Protein AF-A0A243WF29-F1 (afdb_monomer)

Nearest PDB structures (foldseek):
  7v25-assembly1_B  TM=4.937E-01  e=1.430E+00  Comamonas testosteroni KF-1
  7v25-assembly1_F  TM=4.966E-01  e=3.707E+00  Comamonas testosteroni KF-1
  5tik-assembly2_B  TM=2.555E-01  e=3.935E+00  Plasmodium falciparum 3D7
  5tik-assembly3_C  TM=2.525E-01  e=6.723E+00  Plasmodium falciparum 3D7

Radius of gyration: 29.14 Å; Cα contacts (8 Å, |Δi|>4): 386; chains: 1; bounding box: 96×60×62 Å

Secondary structure (DSSP, 8-state):
---------------------------------------TT--------HHHHHHHHHH-TTS---TTEEETTEETTEETT-BHHHHHHHS-GGGEEEEEEEETTEEEEEEEEPPSS-TTSPPEEEEEEEETTTEEEEEEEEE--TT-EETTS-BTTSBHHHHHHHHT--EEEEETTEEEEEETTTTEEEEE-GGGS-SS--SEEETTSS-TTPBEEEEEE-

Solvent-accessible surface area (backbone atoms only — not comparable to full-atom values): 13100 Å² total; per-residue (Å²): 134,90,85,88,87,92,83,90,83,88,84,88,84,90,79,89,83,83,88,85,90,78,90,73,91,79,92,73,88,78,67,80,77,73,75,82,69,79,59,97,72,83,65,97,63,94,27,78,44,30,61,62,34,39,48,52,42,72,61,54,83,86,61,73,95,36,70,40,36,40,40,73,26,28,46,35,91,46,46,55,66,39,42,47,73,56,50,63,73,76,44,60,70,92,34,48,46,81,46,76,44,74,58,85,98,42,79,30,55,28,29,38,35,40,45,90,91,45,67,84,49,59,51,33,36,43,34,35,44,73,44,91,88,82,43,40,21,31,49,33,40,40,38,54,33,64,77,33,23,28,77,85,68,49,36,28,68,33,42,40,41,58,53,33,46,44,43,39,50,61,44,30,32,64,48,100,94,40,44,25,37,65,37,81,76,33,21,37,28,43,27,47,38,65,90,55,45,68,97,76,69,71,67,61,44,54,44,85,79,49,55,48,75,22,32,21,54,20,39,35,30,76

Sequence (222 aa):
MKHLASFLGSTAGALLLAATLVACNSPESRTPTASSGDTPFAGNSTATDPSAAAQRIAANPNVADSLHLLSPGQAGRLLIKMPEKLLLARVSAEQLHKITRTVGDSTYPAYEMRDAQQPSAPPTILEMAGNAQKGFRLRRIIITDPQYRTGEGIGVGSPFGVARQTFGLSRVRMTPEGFAAVSRQTRMAWLLDENSLPAKHPTDMATAEIPTATRIKGVILF

Structure (mmCIF, N/CA/C/O backbone):
data_AF-A0A243WF29-F1
#
_entry.id   AF-A0A243WF29-F1
#
loop_
_atom_site.group_PDB
_atom_site.id
_atom_site.type_symbol
_atom_site.label_atom_id
_atom_site.label_alt_id
_atom_site.label_comp_id
_atom_site.label_asym_id
_atom_site.label_entity_id
_atom_site.label_seq_id
_atom_site.pdbx_PDB_ins_code
_atom_site.Cartn_x
_atom_site.Cartn_y
_atom_site.Cartn_z
_atom_site.occupancy
_atom_site.B_iso_or_equiv
_atom_site.auth_seq_id
_atom_site.auth_comp_id
_atom_site.auth_asym_id
_atom_site.auth_atom_id
_atom_site.pdbx_PDB_model_num
ATOM 1 N N . MET A 1 1 ? 68.686 -9.127 40.041 1.00 37.72 1 MET A N 1
ATOM 2 C CA . MET A 1 1 ? 70.123 -9.162 39.676 1.00 37.72 1 MET A CA 1
ATOM 3 C C . MET A 1 1 ? 70.251 -10.142 38.510 1.00 37.72 1 MET A C 1
ATOM 5 O O . MET A 1 1 ? 69.826 -11.269 38.689 1.00 37.72 1 MET A O 1
ATOM 9 N N . LYS A 1 2 ? 70.375 -9.649 37.261 1.00 42.50 2 LYS A N 1
ATOM 10 C CA . LYS A 1 2 ? 71.610 -9.643 36.420 1.00 42.50 2 LYS A CA 1
ATOM 11 C C . LYS A 1 2 ? 72.167 -11.077 36.245 1.00 42.50 2 LYS A C 1
ATOM 13 O O . LYS A 1 2 ? 72.517 -11.664 37.253 1.00 42.50 2 LYS A O 1
ATOM 18 N N . HIS A 1 3 ? 72.215 -11.729 35.077 1.00 38.66 3 HIS A N 1
ATOM 19 C CA . HIS A 1 3 ? 72.840 -11.414 33.770 1.00 38.66 3 HIS A CA 1
ATOM 20 C C . HIS A 1 3 ? 72.213 -12.331 32.668 1.00 38.66 3 HIS A C 1
ATOM 22 O O . HIS A 1 3 ? 71.696 -13.375 33.040 1.00 38.66 3 HIS A O 1
ATOM 28 N N . LEU A 1 4 ? 72.048 -12.037 31.362 1.00 49.81 4 LEU A N 1
ATOM 29 C CA . LEU A 1 4 ? 72.857 -11.465 30.251 1.00 49.81 4 LEU A CA 1
ATOM 30 C C . LEU A 1 4 ? 73.496 -12.543 29.327 1.00 49.81 4 LEU A C 1
ATOM 32 O O . LEU A 1 4 ? 74.152 -13.446 29.827 1.00 49.81 4 LEU A O 1
ATOM 36 N N . ALA A 1 5 ? 73.354 -12.325 28.002 1.00 47.09 5 ALA A N 1
ATOM 37 C CA . ALA A 1 5 ? 74.013 -12.935 26.813 1.00 47.09 5 ALA A CA 1
ATOM 38 C C . ALA A 1 5 ? 73.492 -14.314 26.322 1.00 47.09 5 ALA A C 1
ATOM 40 O O . ALA A 1 5 ? 73.384 -15.232 27.118 1.00 47.09 5 ALA A O 1
ATOM 41 N N . SER A 1 6 ? 73.045 -14.559 25.073 1.00 54.31 6 SER A N 1
ATOM 42 C CA . SER A 1 6 ? 73.393 -14.147 23.683 1.00 54.31 6 SER A CA 1
ATOM 43 C C . SER A 1 6 ? 74.499 -14.992 23.020 1.00 54.31 6 SER A C 1
ATOM 45 O O . SER A 1 6 ? 75.645 -14.873 23.426 1.00 54.31 6 SER A O 1
ATOM 47 N N . PHE A 1 7 ? 74.145 -15.774 21.981 1.00 46.91 7 PHE A N 1
ATOM 48 C CA . PHE A 1 7 ? 74.972 -16.274 20.852 1.00 46.91 7 PHE A CA 1
ATOM 49 C C . PHE A 1 7 ? 73.990 -16.675 19.715 1.00 46.91 7 PHE A C 1
ATOM 51 O O . PHE A 1 7 ? 73.071 -17.445 19.967 1.00 46.91 7 PHE A O 1
ATOM 58 N N . LEU A 1 8 ? 73.898 -15.968 18.577 1.00 48.84 8 LEU A N 1
ATOM 59 C CA . LEU A 1 8 ? 74.719 -16.020 17.345 1.00 48.84 8 LEU A CA 1
ATOM 60 C C . LEU A 1 8 ? 74.714 -17.373 16.610 1.00 48.84 8 LEU A C 1
ATOM 62 O O . LEU A 1 8 ? 75.163 -18.369 17.162 1.00 48.84 8 LEU A O 1
ATOM 66 N N . GLY A 1 9 ? 74.373 -17.345 15.311 1.00 37.25 9 GLY A N 1
ATOM 67 C CA . GLY A 1 9 ? 75.081 -18.164 14.317 1.00 37.25 9 GLY A CA 1
ATOM 68 C C . GLY A 1 9 ? 74.245 -18.874 13.250 1.00 37.25 9 GLY A C 1
ATOM 69 O O . GLY A 1 9 ? 73.752 -19.970 13.468 1.00 37.25 9 GLY A O 1
ATOM 70 N N . SER A 1 10 ? 74.183 -18.250 12.074 1.00 49.59 10 SER A N 1
ATOM 71 C CA . SER A 1 10 ? 73.735 -18.721 10.756 1.00 49.59 10 SER A CA 1
ATOM 72 C C . SER A 1 10 ? 74.120 -20.150 10.349 1.00 49.59 10 SER A C 1
ATOM 74 O O . SER A 1 10 ? 75.224 -20.593 10.635 1.00 49.59 10 SER A O 1
ATOM 76 N N . THR A 1 11 ? 73.318 -20.772 9.477 1.00 54.44 11 THR A N 1
ATOM 77 C CA . THR A 1 11 ? 73.830 -21.470 8.276 1.00 54.44 11 THR A CA 1
ATOM 78 C C . THR A 1 11 ? 72.759 -21.546 7.184 1.00 54.44 11 THR A C 1
ATOM 80 O O . THR A 1 11 ? 71.635 -21.986 7.405 1.00 54.44 11 THR A O 1
ATOM 83 N N . ALA A 1 12 ? 73.134 -21.080 5.994 1.00 48.53 12 ALA A N 1
ATOM 84 C CA . ALA A 1 12 ? 72.438 -21.307 4.738 1.00 48.53 12 ALA A CA 1
ATOM 85 C C . ALA A 1 12 ? 72.827 -22.682 4.173 1.00 48.53 12 ALA A C 1
ATOM 87 O O . ALA A 1 12 ? 73.964 -23.118 4.341 1.00 48.53 12 ALA A O 1
ATOM 88 N N . GLY A 1 13 ? 71.911 -23.331 3.458 1.00 47.22 13 GLY A N 1
ATOM 89 C CA . GLY A 1 13 ? 72.185 -24.576 2.746 1.00 47.22 13 GLY A CA 1
ATOM 90 C C . GLY A 1 13 ? 71.064 -24.903 1.770 1.00 47.22 13 GLY A C 1
ATOM 91 O O . GLY A 1 13 ? 70.107 -25.582 2.122 1.00 47.22 13 GLY A O 1
ATOM 92 N N . ALA A 1 14 ? 71.174 -24.379 0.551 1.00 49.28 14 ALA A N 1
ATOM 93 C CA . ALA A 1 14 ? 70.368 -24.798 -0.586 1.00 49.28 14 ALA A CA 1
ATOM 94 C C . ALA A 1 14 ? 70.916 -26.116 -1.152 1.00 49.28 14 ALA A C 1
ATOM 96 O O . ALA A 1 14 ? 72.126 -26.243 -1.327 1.00 49.28 14 ALA A O 1
ATOM 97 N N . LEU A 1 15 ? 70.031 -27.048 -1.507 1.00 53.56 15 LEU A N 1
ATOM 98 C CA . LEU A 1 15 ? 70.328 -28.144 -2.429 1.00 53.56 15 LEU A CA 1
ATOM 99 C C . LEU A 1 15 ? 69.063 -28.504 -3.218 1.00 53.56 15 LEU A C 1
ATOM 101 O O . LEU A 1 15 ? 68.065 -28.966 -2.670 1.00 53.56 15 LEU A O 1
ATOM 105 N N . LEU A 1 16 ? 69.132 -28.240 -4.524 1.00 45.88 16 LEU A N 1
ATOM 106 C CA . LEU A 1 16 ? 68.281 -28.826 -5.554 1.00 45.88 16 LEU A CA 1
ATOM 107 C C . LEU A 1 16 ? 68.583 -30.331 -5.679 1.00 45.88 16 LEU A C 1
ATOM 109 O O . LEU A 1 16 ? 69.754 -30.692 -5.610 1.00 45.88 16 LEU A O 1
ATOM 113 N N . LEU A 1 17 ? 67.582 -31.170 -5.988 1.00 46.38 17 LEU A N 1
ATOM 114 C CA . LEU A 1 17 ? 67.508 -31.911 -7.265 1.00 46.38 17 LEU A CA 1
ATOM 115 C C . LEU A 1 17 ? 66.277 -32.844 -7.375 1.00 46.38 17 LEU A C 1
ATOM 117 O O . LEU A 1 17 ? 65.971 -33.610 -6.472 1.00 46.38 17 LEU A O 1
ATOM 121 N N . ALA A 1 18 ? 65.703 -32.826 -8.585 1.00 45.44 18 ALA A N 1
ATOM 122 C CA . ALA A 1 18 ? 65.210 -33.963 -9.377 1.00 45.44 18 ALA A CA 1
ATOM 123 C C . ALA A 1 18 ? 63.912 -34.718 -8.991 1.00 45.44 18 ALA A C 1
ATOM 125 O O . ALA A 1 18 ? 63.894 -35.668 -8.221 1.00 45.44 18 ALA A O 1
ATOM 126 N N . ALA A 1 19 ? 62.844 -34.323 -9.695 1.00 51.69 19 ALA A N 1
ATOM 127 C CA . ALA A 1 19 ? 62.016 -35.128 -10.607 1.00 51.69 19 ALA A CA 1
ATOM 128 C C . ALA A 1 19 ? 61.763 -36.624 -10.322 1.00 51.69 19 ALA A C 1
ATOM 130 O O . ALA A 1 19 ? 62.640 -37.463 -10.504 1.00 51.69 19 ALA A O 1
ATOM 131 N N . THR A 1 20 ? 60.480 -36.967 -10.159 1.00 55.59 20 THR A N 1
ATOM 132 C CA . THR A 1 20 ? 59.892 -38.172 -10.769 1.00 55.59 20 THR A CA 1
ATOM 133 C C . THR A 1 20 ? 58.535 -37.834 -11.395 1.00 55.59 20 THR A C 1
ATOM 135 O O . THR A 1 20 ? 57.655 -37.251 -10.765 1.00 55.59 20 THR A O 1
ATOM 138 N N . LEU A 1 21 ? 58.407 -38.161 -12.682 1.00 56.25 21 LEU A N 1
ATOM 139 C CA . LEU A 1 21 ? 57.175 -38.150 -13.463 1.00 56.25 21 LEU A CA 1
ATOM 140 C C . LEU A 1 21 ? 56.451 -39.478 -13.217 1.00 56.25 21 LEU A C 1
ATOM 142 O O . LEU A 1 21 ? 57.008 -40.532 -13.513 1.00 56.25 21 LEU A O 1
ATOM 146 N N . VAL A 1 22 ? 55.204 -39.429 -12.750 1.00 58.53 22 VAL A N 1
ATOM 147 C CA . VAL A 1 22 ? 54.250 -40.531 -12.929 1.00 58.53 22 VAL A CA 1
ATOM 148 C C . VAL A 1 22 ? 53.020 -39.963 -13.616 1.00 58.53 22 VAL A C 1
ATOM 150 O O . VAL A 1 22 ? 52.287 -39.142 -13.068 1.00 58.53 22 VAL A O 1
ATOM 153 N N . ALA A 1 23 ? 52.848 -40.393 -14.861 1.00 44.53 23 ALA A N 1
ATOM 154 C CA . ALA A 1 23 ? 51.670 -40.172 -15.669 1.00 44.53 23 ALA A CA 1
ATOM 155 C C . ALA A 1 23 ? 50.528 -41.061 -15.159 1.00 44.53 23 ALA A C 1
ATOM 157 O O . ALA A 1 23 ? 50.641 -42.284 -15.186 1.00 44.53 23 ALA A O 1
ATOM 158 N N . CYS A 1 24 ? 49.414 -40.446 -14.765 1.00 50.91 24 CYS A N 1
ATOM 159 C CA . CYS A 1 24 ? 48.118 -41.111 -14.727 1.00 50.91 24 CYS A CA 1
ATOM 160 C C . CYS A 1 24 ? 47.127 -40.305 -15.567 1.00 50.91 24 CYS A C 1
ATOM 162 O O . CYS A 1 24 ? 46.803 -39.157 -15.272 1.00 50.91 24 CYS A O 1
ATOM 164 N N . ASN A 1 25 ? 46.709 -40.959 -16.647 1.00 40.22 25 ASN A N 1
ATOM 165 C CA . ASN A 1 25 ? 45.636 -40.628 -17.570 1.00 40.22 25 ASN A CA 1
ATOM 166 C C . ASN A 1 25 ? 44.439 -39.931 -16.904 1.00 40.22 25 ASN A C 1
ATOM 168 O O . ASN A 1 25 ? 43.881 -40.428 -15.929 1.00 40.22 25 ASN A O 1
ATOM 172 N N . SER A 1 26 ? 43.971 -38.834 -17.495 1.00 41.78 26 SER A N 1
ATOM 173 C CA . SER A 1 26 ? 42.608 -38.335 -17.297 1.00 41.78 26 SER A CA 1
ATOM 174 C C . SER A 1 26 ? 42.091 -37.787 -18.626 1.00 41.78 26 SER A C 1
ATOM 176 O O . SER A 1 26 ? 42.539 -36.720 -19.047 1.00 41.78 26 SER A O 1
ATOM 178 N N . PRO A 1 27 ? 41.171 -38.482 -19.311 1.00 48.47 27 PRO A N 1
ATOM 179 C CA . PRO A 1 27 ? 40.303 -37.854 -20.283 1.00 48.47 27 PRO A CA 1
ATOM 180 C C . PRO A 1 27 ? 39.045 -37.404 -19.540 1.00 48.47 27 PRO A C 1
ATOM 182 O O . PRO A 1 27 ? 38.314 -38.239 -19.038 1.00 48.47 27 PRO A O 1
ATOM 185 N N . GLU A 1 28 ? 38.809 -36.100 -19.436 1.00 40.94 28 GLU A N 1
ATOM 186 C CA . GLU A 1 28 ? 37.464 -35.537 -19.588 1.00 40.94 28 GLU A CA 1
ATOM 187 C C . GLU A 1 28 ? 37.517 -34.021 -19.460 1.00 40.94 28 GLU A C 1
ATOM 189 O O . GLU A 1 28 ? 38.003 -33.440 -18.487 1.00 40.94 28 GLU A O 1
ATOM 194 N N . SER A 1 29 ? 36.999 -33.391 -20.505 1.00 43.22 29 SER A N 1
ATOM 195 C CA . SER A 1 29 ? 36.590 -32.005 -20.575 1.00 43.22 29 SER A CA 1
ATOM 196 C C . SER A 1 29 ? 35.873 -31.594 -19.287 1.00 43.22 29 SER A C 1
ATOM 198 O O . SER A 1 29 ? 34.699 -31.901 -19.092 1.00 43.22 29 SER A O 1
ATOM 200 N N . ARG A 1 30 ? 36.559 -30.859 -18.404 1.00 37.62 30 ARG A N 1
ATOM 201 C CA . ARG A 1 30 ? 35.888 -30.097 -17.348 1.00 37.62 30 ARG A CA 1
ATOM 202 C C . ARG A 1 30 ? 35.227 -28.888 -17.987 1.00 37.62 30 ARG A C 1
ATOM 204 O O . ARG A 1 30 ? 35.777 -27.790 -18.019 1.00 37.62 30 ARG A O 1
ATOM 211 N N . THR A 1 31 ? 34.029 -29.121 -18.501 1.00 45.75 31 THR A N 1
ATOM 212 C CA . THR A 1 31 ? 32.979 -28.111 -18.562 1.00 45.75 31 THR A CA 1
ATOM 213 C C . THR A 1 31 ? 32.938 -27.421 -17.196 1.00 45.75 31 THR A C 1
ATOM 215 O O . THR A 1 31 ? 32.901 -28.126 -16.182 1.00 45.75 31 THR A O 1
ATOM 218 N N . PRO A 1 32 ? 32.986 -26.082 -17.106 1.00 37.84 32 PRO A N 1
ATOM 219 C CA . PRO A 1 32 ? 32.732 -25.426 -15.838 1.00 37.84 32 PRO A CA 1
ATOM 220 C C . PRO A 1 32 ? 31.320 -25.825 -15.415 1.00 37.84 32 PRO A C 1
ATOM 222 O O . PRO A 1 32 ? 30.348 -25.512 -16.103 1.00 37.84 32 PRO A O 1
ATOM 225 N N . THR A 1 33 ? 31.214 -26.564 -14.311 1.00 35.50 33 THR A N 1
ATOM 226 C CA . THR A 1 33 ? 29.951 -26.754 -13.611 1.00 35.50 33 THR A CA 1
ATOM 227 C C . THR A 1 33 ? 29.432 -25.359 -13.323 1.00 35.50 33 THR A C 1
ATOM 229 O O . THR A 1 33 ? 30.003 -24.630 -12.511 1.00 35.50 33 THR A O 1
ATOM 232 N N . ALA A 1 34 ? 28.393 -24.963 -14.055 1.00 40.66 34 ALA A N 1
ATOM 233 C CA . ALA A 1 34 ? 27.595 -23.817 -13.699 1.00 40.66 34 ALA A CA 1
ATOM 234 C C . ALA A 1 34 ? 27.192 -24.032 -12.240 1.00 40.66 34 ALA A C 1
ATOM 236 O O . ALA A 1 34 ? 26.470 -24.979 -11.928 1.00 40.66 34 ALA A O 1
ATOM 237 N N . SER A 1 35 ? 27.694 -23.184 -11.340 1.00 38.31 35 SER A N 1
ATOM 238 C CA . SER A 1 35 ? 26.973 -22.942 -10.101 1.00 38.31 35 SER A CA 1
ATOM 239 C C . SER A 1 35 ? 25.546 -22.663 -10.528 1.00 38.31 35 SER A C 1
ATOM 241 O O . SER A 1 35 ? 25.306 -21.711 -11.276 1.00 38.31 35 SER A O 1
ATOM 243 N N . SER A 1 36 ? 24.625 -23.513 -10.088 1.00 41.28 36 SER A N 1
ATOM 244 C CA . SER A 1 36 ? 23.210 -23.201 -10.028 1.00 41.28 36 SER A CA 1
ATOM 245 C C . SER A 1 36 ? 23.084 -21.967 -9.143 1.00 41.28 36 SER A C 1
ATOM 247 O O . SER A 1 36 ? 22.873 -22.050 -7.938 1.00 41.28 36 SER A O 1
ATOM 249 N N . GLY A 1 37 ? 23.322 -20.799 -9.735 1.00 34.41 37 GLY A N 1
ATOM 250 C CA . GLY A 1 37 ? 22.767 -19.567 -9.245 1.00 34.41 37 GLY A CA 1
ATOM 251 C C . GLY A 1 37 ? 21.276 -19.778 -9.359 1.00 34.41 37 GLY A C 1
ATOM 252 O O . GLY A 1 37 ? 20.732 -19.708 -10.462 1.00 34.41 37 GLY A O 1
ATOM 253 N N . ASP A 1 38 ? 20.648 -20.102 -8.233 1.00 37.97 38 ASP A N 1
ATOM 254 C CA . ASP A 1 38 ? 19.234 -19.852 -8.034 1.00 37.97 38 ASP A CA 1
ATOM 255 C C . ASP A 1 38 ? 19.011 -18.403 -8.451 1.00 37.97 38 ASP A C 1
ATOM 257 O O . ASP A 1 38 ? 19.314 -17.453 -7.731 1.00 37.97 38 ASP A O 1
ATOM 261 N N . THR A 1 39 ? 18.560 -18.221 -9.686 1.00 38.38 39 THR A N 1
ATOM 262 C CA . THR A 1 39 ? 17.927 -16.986 -10.091 1.00 38.38 39 THR A CA 1
ATOM 263 C C . THR A 1 39 ? 16.562 -17.073 -9.425 1.00 38.38 39 THR A C 1
ATOM 265 O O . THR A 1 39 ? 15.752 -17.906 -9.830 1.00 38.38 39 THR A O 1
ATOM 268 N N . PRO A 1 40 ? 16.264 -16.260 -8.395 1.00 49.47 40 PRO A N 1
ATOM 269 C CA . PRO A 1 40 ? 15.066 -16.443 -7.568 1.00 49.47 40 PRO A CA 1
ATOM 270 C C . PRO A 1 40 ? 13.756 -16.135 -8.319 1.00 49.47 40 PRO A C 1
ATOM 272 O O . PRO A 1 40 ? 12.693 -16.041 -7.719 1.00 49.47 40 PRO A O 1
ATOM 275 N N . PHE A 1 41 ? 13.829 -15.959 -9.641 1.00 45.22 41 PHE A N 1
ATOM 276 C CA . PHE A 1 41 ? 12.738 -15.564 -10.521 1.00 45.22 41 PHE A CA 1
ATOM 277 C C . PHE A 1 41 ? 12.695 -16.367 -11.832 1.00 45.22 41 PHE A C 1
ATOM 279 O O . PHE A 1 41 ? 12.043 -15.931 -12.779 1.00 45.22 41 PHE A O 1
ATOM 286 N N . ALA A 1 42 ? 13.342 -17.537 -11.916 1.00 40.50 42 ALA A N 1
ATOM 287 C CA . ALA A 1 42 ? 13.139 -18.471 -13.029 1.00 40.50 42 ALA A CA 1
ATOM 288 C C . ALA A 1 42 ? 11.780 -19.188 -12.892 1.00 40.50 42 ALA A C 1
ATOM 290 O O . ALA A 1 42 ? 11.693 -20.388 -12.649 1.00 40.50 42 ALA A O 1
ATOM 291 N N . GLY A 1 43 ? 10.693 -18.424 -12.989 1.00 39.06 43 GLY A N 1
ATOM 292 C CA . GLY A 1 43 ? 9.338 -18.952 -13.012 1.00 39.06 43 GLY A CA 1
ATOM 293 C C . GLY A 1 43 ? 8.879 -19.181 -14.446 1.00 39.06 43 GLY A C 1
ATOM 294 O O . GLY A 1 43 ? 8.697 -18.224 -15.198 1.00 39.06 43 GLY A O 1
ATOM 295 N N . ASN A 1 44 ? 8.602 -20.435 -14.804 1.00 46.06 44 ASN A N 1
ATOM 296 C CA . ASN A 1 44 ? 7.700 -20.764 -15.906 1.00 46.06 44 ASN A CA 1
ATOM 297 C C . ASN A 1 44 ? 6.322 -20.155 -15.579 1.00 46.06 44 ASN A C 1
ATOM 299 O O . ASN A 1 44 ? 5.514 -20.778 -14.894 1.00 46.06 44 ASN A O 1
ATOM 303 N N . SER A 1 45 ? 6.051 -18.916 -15.993 1.00 45.62 45 SER A N 1
ATOM 304 C CA . SER A 1 45 ? 4.757 -18.273 -15.743 1.00 45.62 45 SER A CA 1
ATOM 305 C C . SER A 1 45 ? 4.255 -17.544 -16.982 1.00 45.62 45 SER A C 1
ATOM 307 O O . SER A 1 45 ? 4.568 -16.388 -17.250 1.00 45.62 45 SER A O 1
ATOM 309 N N . THR A 1 46 ? 3.418 -18.245 -17.739 1.00 49.31 46 THR A N 1
ATOM 310 C CA . THR A 1 46 ? 2.403 -17.650 -18.607 1.00 49.31 46 THR A CA 1
ATOM 311 C C . THR A 1 46 ? 1.400 -16.895 -17.731 1.00 49.31 46 THR A C 1
ATOM 313 O O . THR A 1 46 ? 0.537 -17.522 -17.118 1.00 49.31 46 THR A O 1
ATOM 316 N N . ALA A 1 47 ? 1.503 -15.570 -17.616 1.00 55.12 47 ALA A N 1
ATOM 317 C CA . ALA A 1 47 ? 0.520 -14.791 -16.858 1.00 55.12 47 ALA A CA 1
ATOM 318 C C . ALA A 1 47 ? 0.236 -13.398 -17.440 1.00 55.12 47 ALA A C 1
ATOM 320 O O . ALA A 1 47 ? 0.459 -12.365 -16.825 1.00 55.12 47 ALA A O 1
ATOM 321 N N . THR A 1 48 ? -0.364 -13.356 -18.624 1.00 59.41 48 THR A N 1
ATOM 322 C CA . THR A 1 48 ? -0.914 -12.116 -19.195 1.00 59.41 48 THR A CA 1
ATOM 323 C C . THR A 1 48 ? -2.284 -11.721 -18.625 1.00 59.41 48 THR A C 1
ATOM 325 O O . THR A 1 48 ? -2.798 -10.674 -19.006 1.00 59.41 48 THR A O 1
ATOM 328 N N . ASP A 1 49 ? -2.884 -12.522 -17.734 1.00 73.12 49 ASP A N 1
ATOM 329 C CA . ASP A 1 49 ? -4.232 -12.290 -17.195 1.00 73.12 49 ASP A CA 1
ATOM 330 C C . ASP A 1 49 ? -4.210 -11.834 -15.715 1.00 73.12 49 ASP A C 1
ATOM 332 O O . ASP A 1 49 ? -3.937 -12.639 -14.815 1.00 73.12 49 ASP A O 1
ATOM 336 N N . PRO A 1 50 ? -4.547 -10.559 -15.431 1.00 69.25 50 PRO A N 1
ATOM 337 C CA . PRO A 1 50 ? -4.651 -10.030 -14.071 1.00 69.25 50 PRO A CA 1
ATOM 338 C C . PRO A 1 50 ? -5.673 -10.757 -13.183 1.00 69.25 50 PRO A C 1
ATOM 340 O O . PRO A 1 50 ? -5.531 -10.748 -11.959 1.00 69.25 50 PRO A O 1
ATOM 343 N N . SER A 1 51 ? -6.714 -11.364 -13.765 1.00 75.31 51 SER A N 1
ATOM 344 C CA . SER A 1 51 ? -7.757 -12.067 -13.010 1.00 75.31 51 SER A CA 1
ATOM 345 C C . SER A 1 51 ? -7.262 -13.416 -12.482 1.00 75.31 51 SER A C 1
ATOM 347 O O . SER A 1 51 ? -7.409 -13.701 -11.292 1.00 75.31 51 SER A O 1
ATOM 349 N N . ALA A 1 52 ? -6.557 -14.183 -13.318 1.00 77.38 52 ALA A N 1
ATOM 350 C CA . ALA A 1 52 ? -5.862 -15.400 -12.910 1.00 77.38 52 ALA A CA 1
ATOM 351 C C . ALA A 1 52 ? -4.777 -15.106 -11.861 1.00 77.38 52 ALA A C 1
ATOM 353 O O . ALA A 1 52 ? -4.584 -15.874 -10.918 1.00 77.38 52 ALA A O 1
ATOM 354 N N . ALA A 1 53 ? -4.084 -13.969 -11.973 1.00 72.44 53 ALA A N 1
ATOM 355 C CA . ALA A 1 53 ? -3.135 -13.533 -10.954 1.00 72.44 53 ALA A CA 1
ATOM 356 C C . ALA A 1 53 ? -3.821 -13.250 -9.607 1.00 72.44 53 ALA A C 1
ATOM 358 O O . ALA A 1 53 ? -3.383 -13.764 -8.584 1.00 72.44 53 ALA A O 1
ATOM 359 N N . ALA A 1 54 ? -4.938 -12.512 -9.603 1.00 72.50 54 ALA A N 1
ATOM 360 C CA . ALA A 1 54 ? -5.711 -12.262 -8.385 1.00 72.50 54 ALA A CA 1
ATOM 361 C C . ALA A 1 54 ? -6.181 -13.565 -7.713 1.00 72.50 54 ALA A C 1
ATOM 363 O O . ALA A 1 54 ? -6.115 -13.682 -6.490 1.00 72.50 54 ALA A O 1
ATOM 364 N N . GLN A 1 55 ? -6.613 -14.551 -8.507 1.00 75.31 55 GLN A N 1
ATOM 365 C CA . GLN A 1 55 ? -7.016 -15.867 -8.010 1.00 75.31 55 GLN A CA 1
ATOM 366 C C . GLN A 1 55 ? -5.845 -16.643 -7.401 1.00 75.31 55 GLN A C 1
ATOM 368 O O . GLN A 1 55 ? -6.003 -17.203 -6.323 1.00 75.31 55 GLN A O 1
ATOM 373 N N . ARG A 1 56 ? -4.667 -16.648 -8.038 1.00 74.56 56 ARG A N 1
ATOM 374 C CA . ARG A 1 56 ? -3.474 -17.333 -7.507 1.00 74.56 56 ARG A CA 1
ATOM 375 C C . ARG A 1 56 ? -3.007 -16.743 -6.179 1.00 74.56 56 ARG A C 1
ATOM 377 O O . ARG A 1 56 ? -2.752 -17.505 -5.250 1.00 74.56 56 ARG A O 1
ATOM 384 N N . ILE A 1 57 ? -2.996 -15.413 -6.061 1.00 67.19 57 ILE A N 1
ATOM 385 C CA . ILE A 1 57 ? -2.664 -14.743 -4.798 1.00 67.19 57 ILE A CA 1
ATOM 386 C C . ILE A 1 57 ? -3.670 -15.122 -3.704 1.00 67.19 57 ILE A C 1
ATOM 388 O O . ILE A 1 57 ? -3.282 -15.393 -2.572 1.00 67.19 57 ILE A O 1
ATOM 392 N N . ALA A 1 58 ? -4.964 -15.157 -4.037 1.00 67.12 58 ALA A N 1
ATOM 393 C CA . ALA A 1 58 ? -6.017 -15.494 -3.083 1.00 67.12 58 ALA A CA 1
ATOM 394 C C . ALA A 1 58 ? -6.040 -16.984 -2.695 1.00 67.12 58 ALA A C 1
ATOM 396 O O . ALA A 1 58 ? -6.507 -17.319 -1.610 1.00 67.12 58 ALA A O 1
ATOM 397 N N . ALA A 1 59 ? -5.576 -17.872 -3.577 1.00 62.22 59 ALA A N 1
ATOM 398 C CA . ALA A 1 59 ? -5.720 -19.315 -3.432 1.00 62.22 59 ALA A CA 1
ATOM 399 C C . ALA A 1 59 ? -4.494 -20.022 -2.843 1.00 62.22 59 ALA A C 1
ATOM 401 O O . ALA A 1 59 ? -4.605 -21.217 -2.593 1.00 62.22 59 ALA A O 1
ATOM 402 N N . ASN A 1 60 ? -3.348 -19.355 -2.640 1.00 57.03 60 ASN A N 1
ATOM 403 C CA . ASN A 1 60 ? -2.138 -20.014 -2.136 1.00 57.03 60 ASN A CA 1
ATOM 404 C C . ASN A 1 60 ? -2.301 -20.417 -0.650 1.00 57.03 60 ASN A C 1
ATOM 406 O O . ASN A 1 60 ? -2.187 -19.555 0.223 1.00 57.03 60 ASN A O 1
ATOM 410 N N . PRO A 1 61 ? -2.536 -21.708 -0.333 1.00 48.31 61 PRO A N 1
ATOM 411 C CA . PRO A 1 61 ? -2.853 -22.154 1.022 1.00 48.31 61 PRO A CA 1
ATOM 412 C C . PRO A 1 61 ? -1.594 -22.427 1.862 1.00 48.31 61 PRO A C 1
ATOM 414 O O . PRO A 1 61 ? -1.703 -22.725 3.047 1.00 48.31 61 PRO A O 1
ATOM 417 N N . ASN A 1 62 ? -0.400 -22.337 1.259 1.00 46.22 62 ASN A N 1
ATOM 418 C CA . ASN A 1 62 ? 0.883 -22.637 1.901 1.00 46.22 62 ASN A CA 1
ATOM 419 C C . ASN A 1 62 ? 1.567 -21.403 2.503 1.00 46.22 62 ASN A C 1
ATOM 421 O O . ASN A 1 62 ? 2.676 -21.510 3.027 1.00 46.22 62 ASN A O 1
ATOM 425 N N . VAL A 1 63 ? 0.933 -20.231 2.442 1.00 51.72 63 VAL A N 1
ATOM 426 C CA . VAL A 1 63 ? 1.439 -19.040 3.119 1.00 51.72 63 VAL A CA 1
ATOM 427 C C . VAL A 1 63 ? 0.697 -18.927 4.441 1.00 51.72 63 VAL A C 1
ATOM 429 O O . VAL A 1 63 ? -0.492 -18.620 4.464 1.00 51.72 63 VAL A O 1
ATOM 432 N N . ALA A 1 64 ? 1.395 -19.214 5.545 1.00 44.88 64 ALA A N 1
ATOM 433 C CA . ALA A 1 64 ? 0.901 -18.889 6.880 1.00 44.88 64 ALA A CA 1
ATOM 434 C C . ALA A 1 64 ? 0.384 -17.442 6.880 1.00 44.88 64 ALA A C 1
ATOM 436 O O . ALA A 1 64 ? 0.995 -16.602 6.219 1.00 44.88 64 ALA A O 1
ATOM 437 N N . ASP A 1 65 ? -0.720 -17.170 7.587 1.00 52.03 65 ASP A N 1
ATOM 438 C CA . ASP A 1 65 ? -1.339 -15.842 7.727 1.00 52.03 65 ASP A CA 1
ATOM 439 C C . ASP A 1 65 ? -0.337 -14.865 8.370 1.00 52.03 65 ASP A C 1
ATOM 441 O O . ASP A 1 65 ? -0.302 -14.634 9.580 1.00 52.03 65 ASP A O 1
ATOM 445 N N . SER A 1 66 ? 0.593 -14.396 7.544 1.00 64.75 66 SER A N 1
ATOM 446 C CA . SER A 1 66 ? 1.735 -13.589 7.920 1.00 64.75 66 SER A CA 1
ATOM 447 C C . SER A 1 66 ? 1.315 -12.140 7.819 1.00 64.75 66 SER A C 1
ATOM 449 O O . SER A 1 66 ? 0.667 -11.731 6.851 1.00 64.75 66 SER A O 1
ATOM 451 N N . LEU A 1 67 ? 1.718 -11.339 8.806 1.00 74.06 67 LEU A N 1
ATOM 452 C CA . LEU A 1 67 ? 1.492 -9.895 8.807 1.00 74.06 67 LEU A CA 1
ATOM 453 C C . LEU A 1 67 ? 1.937 -9.254 7.480 1.00 74.06 67 LEU A C 1
ATOM 455 O O . LEU A 1 67 ? 1.309 -8.305 7.019 1.00 74.06 67 LEU A O 1
ATOM 459 N N . HIS A 1 68 ? 2.967 -9.828 6.855 1.00 92.00 68 HIS A N 1
ATOM 460 C CA . HIS A 1 68 ? 3.627 -9.323 5.658 1.00 92.00 68 HIS A CA 1
ATOM 461 C C . HIS A 1 68 ? 3.084 -9.883 4.335 1.00 92.00 68 HIS A C 1
ATOM 463 O O . HIS A 1 68 ? 3.641 -9.590 3.276 1.00 92.00 68 HIS A O 1
ATOM 469 N N . LEU A 1 69 ? 2.012 -10.681 4.347 1.00 93.50 69 LEU A N 1
ATOM 470 C CA . LEU A 1 69 ? 1.430 -11.204 3.108 1.00 93.50 69 LEU A CA 1
ATOM 471 C C . LEU A 1 69 ? 0.588 -10.140 2.390 1.00 93.50 69 LEU A C 1
ATOM 473 O O . LEU A 1 69 ? -0.315 -9.544 2.970 1.00 93.50 69 LEU A O 1
ATOM 477 N N . LEU A 1 70 ? 0.848 -9.927 1.105 1.00 94.44 70 LEU A N 1
ATOM 478 C CA . LEU A 1 70 ? 0.084 -9.041 0.232 1.00 94.44 70 LEU A CA 1
ATOM 479 C C . LEU A 1 70 ? -0.919 -9.838 -0.600 1.00 94.44 70 LEU A C 1
ATOM 481 O O . LEU A 1 70 ? -0.532 -10.692 -1.398 1.00 94.44 70 LEU A O 1
ATOM 485 N N . SER A 1 71 ? -2.192 -9.469 -0.479 1.00 92.31 71 SER A N 1
ATOM 486 C CA . SER A 1 71 ? -3.304 -10.033 -1.248 1.00 92.31 71 SER A CA 1
ATOM 487 C C . SER A 1 71 ? -4.233 -8.928 -1.760 1.00 92.31 71 SER A C 1
ATOM 489 O O . SER A 1 71 ? -4.144 -7.789 -1.296 1.00 92.31 71 SER A O 1
ATOM 491 N N . PRO A 1 72 ? -5.100 -9.187 -2.760 1.00 91.56 72 PRO A N 1
ATOM 492 C CA . PRO A 1 72 ? -5.957 -8.148 -3.323 1.00 91.56 72 PRO A CA 1
ATOM 493 C C . PRO A 1 72 ? -6.780 -7.395 -2.269 1.00 91.56 72 PRO A C 1
ATOM 495 O O . PRO A 1 72 ? -7.699 -7.940 -1.664 1.00 91.56 72 PRO A O 1
ATOM 498 N N . GLY A 1 73 ? -6.450 -6.117 -2.049 1.00 91.81 73 GLY A N 1
ATOM 499 C CA . GLY A 1 73 ? -7.080 -5.285 -1.019 1.00 91.81 73 GLY A CA 1
ATOM 500 C C . GLY A 1 73 ? -6.769 -5.697 0.429 1.00 91.81 73 GLY A C 1
ATOM 501 O O . GLY A 1 73 ? -7.565 -5.376 1.317 1.00 91.81 73 GLY A O 1
ATOM 502 N N . GLN A 1 74 ? -5.659 -6.398 0.674 1.00 93.88 74 GLN A N 1
ATOM 503 C CA . GLN A 1 74 ? -5.293 -6.929 1.988 1.00 93.88 74 GLN A CA 1
ATOM 504 C C . GLN A 1 74 ? -3.773 -6.962 2.234 1.00 93.88 74 GLN A C 1
ATOM 506 O O . GLN A 1 74 ? -3.005 -7.359 1.361 1.00 93.88 74 GLN A O 1
ATOM 511 N N . ALA A 1 75 ? -3.352 -6.582 3.442 1.00 94.38 75 ALA A N 1
ATOM 512 C CA . ALA A 1 75 ? -1.991 -6.755 3.954 1.00 94.38 75 ALA A CA 1
ATOM 513 C C . ALA A 1 75 ? -2.046 -7.523 5.282 1.00 94.38 75 ALA A C 1
ATOM 515 O O . ALA A 1 75 ? -2.514 -6.987 6.292 1.00 94.38 75 ALA A O 1
ATOM 516 N N . GLY A 1 76 ? -1.649 -8.795 5.266 1.00 92.12 76 GLY A N 1
ATOM 517 C CA . GLY A 1 76 ? -1.825 -9.733 6.370 1.00 92.12 76 GLY A CA 1
ATOM 518 C C . GLY A 1 76 ? -3.263 -9.698 6.883 1.00 92.12 76 GLY A C 1
ATOM 519 O O . GLY A 1 76 ? -4.223 -9.866 6.136 1.00 92.12 76 GLY A O 1
ATOM 520 N N . ARG A 1 77 ? -3.442 -9.347 8.155 1.00 91.06 77 ARG A N 1
ATOM 521 C CA . ARG A 1 77 ? -4.765 -9.239 8.799 1.00 91.06 77 ARG A CA 1
ATOM 522 C C . ARG A 1 77 ? -5.569 -7.972 8.447 1.00 91.06 77 ARG A C 1
ATOM 524 O O . ARG A 1 77 ? -6.692 -7.804 8.945 1.00 91.06 77 ARG A O 1
ATOM 531 N N . LEU A 1 78 ? -5.001 -7.038 7.680 1.00 95.00 78 LEU A N 1
ATOM 532 C CA . LEU A 1 78 ? -5.584 -5.726 7.390 1.00 95.00 78 LEU A CA 1
ATOM 533 C C . LEU A 1 78 ? -6.277 -5.708 6.031 1.00 95.00 78 LEU A C 1
ATOM 535 O O . LEU A 1 78 ? -5.640 -5.836 4.997 1.00 95.00 78 LEU A O 1
ATOM 539 N N . LEU A 1 79 ? -7.590 -5.494 6.041 1.00 95.25 79 LEU A N 1
ATOM 540 C CA . LEU A 1 79 ? -8.445 -5.443 4.860 1.00 95.25 79 LEU A CA 1
ATOM 541 C C . LEU A 1 79 ? -8.841 -4.005 4.533 1.00 95.25 79 LEU A C 1
ATOM 543 O O . LEU A 1 79 ? -9.270 -3.251 5.412 1.00 95.25 79 LEU A O 1
ATOM 547 N N . ILE A 1 80 ? -8.815 -3.645 3.253 1.00 96.75 80 ILE A N 1
ATOM 548 C CA . ILE A 1 80 ? -9.454 -2.411 2.795 1.00 96.75 80 ILE A CA 1
ATOM 549 C C . ILE A 1 80 ? -10.955 -2.459 3.140 1.00 96.75 80 ILE A C 1
ATOM 551 O O . ILE A 1 80 ? -11.601 -3.504 3.082 1.00 96.75 80 ILE A O 1
ATOM 555 N N . LYS A 1 81 ? -11.518 -1.302 3.495 1.00 97.12 81 LYS A N 1
ATOM 556 C CA . LYS A 1 81 ? -12.859 -1.063 4.064 1.00 97.12 81 LYS A CA 1
ATOM 557 C C . LYS A 1 81 ? -13.057 -1.527 5.513 1.00 97.12 81 LYS A C 1
ATOM 559 O O . LYS A 1 81 ? -14.169 -1.365 6.037 1.00 97.12 81 LYS A O 1
ATOM 564 N N . MET A 1 82 ? -12.015 -2.032 6.182 1.00 97.56 82 MET A N 1
ATOM 565 C CA . MET A 1 82 ? -12.062 -2.346 7.613 1.00 97.56 82 MET A CA 1
ATOM 566 C C . MET A 1 82 ? -12.474 -1.108 8.430 1.00 97.56 82 MET A C 1
ATOM 568 O O . MET A 1 82 ? -11.876 -0.049 8.244 1.00 97.56 82 MET A O 1
ATOM 572 N N . PRO A 1 83 ? -13.464 -1.207 9.337 1.00 98.06 83 PRO A N 1
ATOM 573 C CA . PRO A 1 83 ? -13.783 -0.126 10.267 1.00 98.06 83 PRO A CA 1
ATOM 574 C C . PRO A 1 83 ? -12.605 0.200 11.189 1.00 98.06 83 PRO A C 1
ATOM 576 O O . PRO A 1 83 ? -11.954 -0.712 11.693 1.00 98.06 83 PRO A O 1
ATOM 579 N N . GLU A 1 84 ? -12.393 1.479 11.496 1.00 97.94 84 GLU A N 1
ATOM 580 C CA . GLU A 1 84 ? -11.342 1.939 12.421 1.00 97.94 84 GLU A CA 1
ATOM 581 C C . GLU A 1 84 ? -11.402 1.220 13.774 1.00 97.94 84 GLU A C 1
ATOM 583 O O . GLU A 1 84 ? -10.390 0.742 14.272 1.00 97.94 84 GLU A O 1
ATOM 588 N N . LYS A 1 85 ? -12.607 1.021 14.322 1.00 97.00 85 LYS A N 1
ATOM 589 C CA . LYS A 1 85 ? -12.805 0.256 15.562 1.00 97.00 85 LYS A CA 1
ATOM 590 C C . LYS A 1 85 ? -12.194 -1.150 15.495 1.00 97.00 85 LYS A C 1
ATOM 592 O O . LYS A 1 85 ? -11.651 -1.626 16.484 1.00 97.00 85 LYS A O 1
ATOM 597 N N . LEU A 1 86 ? -12.296 -1.820 14.345 1.00 97.06 86 LEU A N 1
ATOM 598 C CA . LEU A 1 86 ? -11.744 -3.162 14.165 1.00 97.06 86 LEU A CA 1
ATOM 599 C C . LEU A 1 86 ? -10.225 -3.126 13.968 1.00 97.06 86 LEU A C 1
ATOM 601 O O . LEU A 1 86 ? -9.542 -4.020 14.458 1.00 97.06 86 LEU A O 1
ATOM 605 N N . LEU A 1 87 ? -9.698 -2.088 13.310 1.00 96.75 87 LEU A N 1
ATOM 606 C CA . LEU A 1 87 ? -8.255 -1.855 13.207 1.00 96.75 87 LEU A CA 1
ATOM 607 C C . LEU A 1 87 ? -7.631 -1.724 14.603 1.00 96.75 87 LEU A C 1
ATOM 609 O O . LEU A 1 87 ? -6.700 -2.458 14.924 1.00 96.75 87 LEU A O 1
ATOM 613 N N . LEU A 1 88 ? -8.205 -0.860 15.443 1.00 96.50 88 LEU A N 1
ATOM 614 C CA . LEU A 1 88 ? -7.735 -0.607 16.810 1.00 96.50 88 LEU A CA 1
ATOM 615 C C . LEU A 1 88 ? -7.850 -1.832 17.733 1.00 96.50 88 LEU A C 1
ATOM 617 O O . LEU A 1 88 ? -7.161 -1.904 18.741 1.00 96.50 88 LEU A O 1
ATOM 621 N N . ALA A 1 89 ? -8.709 -2.798 17.398 1.00 95.19 89 ALA A N 1
ATOM 622 C CA . ALA A 1 89 ? -8.808 -4.066 18.119 1.00 95.19 89 ALA A CA 1
ATOM 623 C C . ALA A 1 89 ? -7.793 -5.121 17.635 1.00 95.19 89 ALA A C 1
ATOM 625 O O . ALA A 1 89 ? -7.524 -6.082 18.352 1.00 95.19 89 ALA A O 1
ATOM 626 N N . ARG A 1 90 ? -7.262 -4.990 16.410 1.00 92.44 90 ARG A N 1
ATOM 627 C CA . ARG A 1 90 ? -6.357 -5.975 15.780 1.00 92.44 90 ARG A CA 1
ATOM 628 C C . ARG A 1 90 ? -4.880 -5.627 15.890 1.00 92.44 90 ARG A C 1
ATOM 630 O O . ARG A 1 9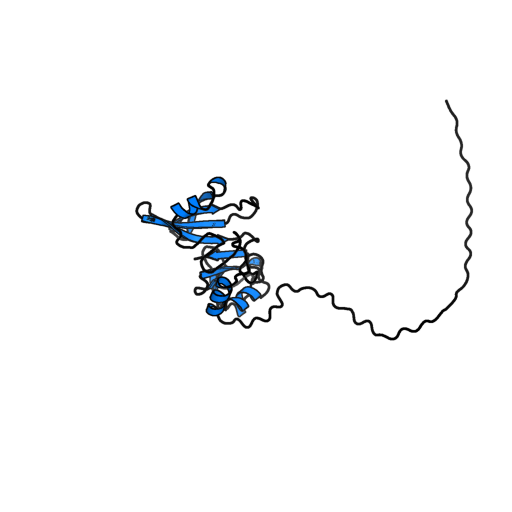0 ? -4.044 -6.524 15.745 1.00 92.44 90 ARG A O 1
ATOM 637 N N . VAL A 1 91 ? -4.578 -4.347 16.055 1.00 93.62 91 VAL A N 1
ATOM 638 C CA . VAL A 1 91 ? -3.224 -3.803 16.131 1.00 93.62 91 VAL A CA 1
ATOM 639 C C . VAL A 1 91 ? -3.095 -3.097 17.471 1.00 93.62 91 VAL A C 1
ATOM 641 O O . VAL A 1 91 ? -3.994 -2.346 17.852 1.00 93.62 91 VAL A O 1
ATOM 644 N N . SER A 1 92 ? -2.011 -3.361 18.202 1.00 92.81 92 SER A N 1
ATOM 645 C CA . SER A 1 92 ? -1.827 -2.739 19.510 1.00 92.81 92 SER A CA 1
ATOM 646 C C . SER A 1 92 ? -1.670 -1.223 19.364 1.00 92.81 92 SER A C 1
ATOM 648 O O . SER A 1 92 ? -1.159 -0.721 18.361 1.00 92.81 92 SER A O 1
ATOM 650 N N . ALA A 1 93 ? -2.097 -0.479 20.385 1.00 94.62 93 ALA A N 1
ATOM 651 C CA . ALA A 1 93 ? -1.974 0.977 20.387 1.00 94.62 93 ALA A CA 1
ATOM 652 C C . ALA A 1 93 ? -0.507 1.441 20.284 1.00 94.62 93 ALA A C 1
ATOM 654 O O . ALA A 1 93 ? -0.236 2.467 19.676 1.00 94.62 93 ALA A O 1
ATOM 655 N N . GLU A 1 94 ? 0.439 0.661 20.813 1.00 94.75 94 GLU A N 1
ATOM 656 C CA . GLU A 1 94 ? 1.882 0.938 20.755 1.00 94.75 94 GLU A CA 1
ATOM 657 C C . GLU A 1 94 ? 2.441 0.898 19.327 1.00 94.75 94 GLU A C 1
ATOM 659 O O . GLU A 1 94 ? 3.408 1.590 19.012 1.00 94.75 94 GLU A O 1
ATOM 664 N N . GLN A 1 95 ? 1.822 0.108 18.446 1.00 95.44 95 GLN A N 1
ATOM 665 C CA . GLN A 1 95 ? 2.211 0.030 17.041 1.00 95.44 95 GLN A CA 1
ATOM 666 C C . GLN A 1 95 ? 1.608 1.152 16.195 1.00 95.44 95 GLN A C 1
ATOM 668 O O . GLN A 1 95 ? 2.060 1.347 15.070 1.00 95.44 95 GLN A O 1
ATOM 673 N N . LEU A 1 96 ? 0.587 1.860 16.685 1.00 97.50 96 LEU A N 1
ATOM 674 C CA . LEU A 1 96 ? -0.173 2.835 15.907 1.00 97.50 96 LEU A CA 1
ATOM 675 C C . LEU A 1 96 ? 0.119 4.263 16.361 1.00 97.50 96 LEU A C 1
ATOM 677 O O . LEU A 1 96 ? -0.291 4.693 17.437 1.00 97.50 96 LEU A O 1
ATOM 681 N N . HIS A 1 97 ? 0.724 5.048 15.477 1.00 98.12 97 HIS A N 1
ATOM 682 C CA . HIS A 1 97 ? 0.841 6.488 15.652 1.00 98.12 97 HIS A CA 1
ATOM 683 C C . HIS A 1 97 ? -0.173 7.205 14.761 1.00 98.12 97 HIS A C 1
ATOM 685 O O . HIS A 1 97 ? -0.142 7.080 13.538 1.00 98.12 97 HIS A O 1
ATOM 691 N N . LYS A 1 98 ? -1.113 7.937 15.366 1.00 98.06 98 LYS A N 1
ATOM 692 C CA . LYS A 1 98 ? -2.131 8.673 14.612 1.00 98.06 98 LYS A CA 1
ATOM 693 C C . LYS A 1 98 ? -1.504 9.884 13.929 1.00 98.06 98 LYS A C 1
ATOM 695 O O . LYS A 1 98 ? -0.866 10.702 14.581 1.00 98.06 98 LYS A O 1
ATOM 700 N N . ILE A 1 99 ? -1.763 10.017 12.636 1.00 98.19 99 ILE A N 1
ATOM 701 C CA . ILE A 1 99 ? -1.290 11.114 11.796 1.00 98.19 99 ILE A CA 1
ATOM 702 C C . ILE A 1 99 ? -2.428 11.635 10.913 1.00 98.19 99 ILE A C 1
ATOM 704 O O . ILE A 1 99 ? -3.539 11.099 10.881 1.00 98.19 99 ILE A O 1
ATOM 708 N N . THR A 1 100 ? -2.125 12.675 10.151 1.00 97.12 100 THR A N 1
ATOM 709 C CA . THR A 1 100 ? -3.004 13.226 9.126 1.00 97.12 100 THR A CA 1
ATOM 710 C C . THR A 1 100 ? -2.245 13.254 7.808 1.00 97.12 100 THR A C 1
ATOM 712 O O . THR A 1 100 ? -1.059 13.579 7.788 1.00 97.12 100 THR A O 1
ATOM 715 N N . ARG A 1 101 ? -2.911 12.917 6.701 1.00 96.00 101 ARG A N 1
ATOM 716 C CA . ARG A 1 101 ? -2.324 12.970 5.358 1.00 96.00 101 ARG A CA 1
ATOM 717 C C . ARG A 1 101 ? -3.129 13.862 4.440 1.00 96.00 101 ARG A C 1
ATOM 719 O O . ARG A 1 101 ? -4.346 13.729 4.360 1.00 96.00 101 ARG A O 1
ATOM 726 N N . THR A 1 102 ? -2.427 14.710 3.706 1.00 94.81 102 THR A N 1
ATOM 727 C CA . THR A 1 102 ? -3.012 15.542 2.657 1.00 94.81 102 THR A CA 1
ATOM 728 C C . THR A 1 102 ? -2.703 14.918 1.304 1.00 94.81 102 THR A C 1
ATOM 730 O O . THR A 1 102 ? -1.547 14.636 0.993 1.00 94.81 102 THR A O 1
ATOM 733 N N . VAL A 1 103 ? -3.743 14.665 0.513 1.00 91.12 103 VAL A N 1
ATOM 734 C CA . VAL A 1 103 ? -3.656 14.095 -0.835 1.00 91.12 103 VAL A CA 1
ATOM 735 C C . VAL A 1 103 ? -4.507 14.961 -1.759 1.00 91.12 103 VAL A C 1
ATOM 737 O O . VAL A 1 103 ? -5.737 14.944 -1.670 1.00 91.12 103 VAL A O 1
ATOM 740 N N . GLY A 1 104 ? -3.850 15.736 -2.627 1.00 88.69 104 GLY A N 1
ATOM 741 C CA . GLY A 1 104 ? -4.503 16.840 -3.337 1.00 88.69 104 GLY A CA 1
ATOM 742 C C . GLY A 1 104 ? -5.053 17.860 -2.337 1.00 88.69 104 GLY A C 1
ATOM 743 O O . GLY A 1 104 ? -4.382 18.183 -1.362 1.00 88.69 104 GLY A O 1
ATOM 744 N N . ASP A 1 105 ? -6.302 18.280 -2.522 1.00 92.00 105 ASP A N 1
ATOM 745 C CA . ASP A 1 105 ? -6.980 19.233 -1.627 1.00 92.00 105 ASP A CA 1
ATOM 746 C C . ASP A 1 105 ? -7.718 18.553 -0.459 1.00 92.00 105 ASP A C 1
ATOM 748 O O . ASP A 1 105 ? -8.505 19.177 0.252 1.00 92.00 105 ASP A O 1
ATOM 752 N N . SER A 1 106 ? -7.527 17.243 -0.277 1.00 93.75 106 SER A N 1
ATOM 753 C CA . SER A 1 106 ? -8.238 16.454 0.730 1.00 93.75 106 SER A CA 1
ATOM 754 C C . SER A 1 106 ? -7.324 16.010 1.862 1.00 93.75 106 SER A C 1
ATOM 756 O O . SER A 1 106 ? -6.238 15.479 1.632 1.00 93.75 106 SER A O 1
ATOM 758 N N . THR A 1 107 ? -7.824 16.146 3.086 1.00 95.50 107 THR A N 1
ATOM 759 C CA . THR A 1 107 ? -7.135 15.746 4.313 1.00 95.50 107 THR A CA 1
ATOM 760 C C . THR A 1 107 ? -7.794 14.506 4.906 1.00 95.50 107 THR A C 1
ATOM 762 O O . THR A 1 107 ? -9.001 14.488 5.149 1.00 95.50 107 THR A O 1
ATOM 765 N N . TYR A 1 108 ? -7.000 13.471 5.160 1.00 96.44 108 TYR A N 1
ATOM 766 C CA . TYR A 1 108 ? -7.449 12.174 5.652 1.00 96.44 108 TYR A CA 1
ATOM 767 C C . TYR A 1 108 ? -6.822 11.862 7.013 1.00 96.44 108 TYR A C 1
ATOM 769 O O . TYR A 1 108 ? -5.611 12.048 7.179 1.00 96.44 108 TYR A O 1
ATOM 777 N N . PRO A 1 109 ? -7.596 11.339 7.982 1.00 97.81 109 PRO A N 1
ATOM 778 C CA . PRO A 1 109 ? -6.997 10.703 9.142 1.00 97.81 109 PRO A CA 1
ATOM 779 C C . PRO A 1 109 ? -6.246 9.450 8.695 1.00 97.81 109 PRO A C 1
ATOM 781 O O . PRO A 1 109 ? -6.692 8.723 7.804 1.00 97.81 109 PRO A O 1
ATOM 784 N N . ALA A 1 110 ? -5.102 9.195 9.312 1.00 98.38 110 ALA A N 1
ATOM 785 C CA . ALA A 1 110 ? -4.289 8.032 9.013 1.00 98.38 110 ALA A CA 1
ATOM 786 C C . ALA A 1 110 ? -3.548 7.542 10.262 1.00 98.38 110 ALA A C 1
ATOM 788 O O . ALA A 1 110 ? -3.525 8.204 11.301 1.00 98.38 110 ALA A O 1
ATOM 789 N N . TYR A 1 111 ? -2.934 6.373 10.146 1.00 98.62 111 TYR A N 1
ATOM 790 C CA . TYR A 1 111 ? -2.016 5.838 11.139 1.00 98.62 111 TYR A CA 1
ATOM 791 C C . TYR A 1 111 ? -0.703 5.443 10.478 1.00 98.62 111 TYR A C 1
ATOM 793 O O . TYR A 1 111 ? -0.708 4.850 9.400 1.00 98.62 111 TYR A O 1
ATOM 801 N N . GLU A 1 112 ? 0.409 5.727 11.138 1.00 98.31 112 GLU A N 1
ATOM 802 C CA . GLU A 1 112 ? 1.663 5.020 10.912 1.00 98.31 112 GLU A CA 1
ATOM 803 C C . GLU A 1 112 ? 1.646 3.767 11.780 1.00 98.31 112 GLU A C 1
ATOM 805 O O . GLU A 1 112 ? 1.555 3.850 13.006 1.00 98.31 112 GLU A O 1
ATOM 810 N N . MET A 1 113 ? 1.695 2.604 11.143 1.00 97.44 113 MET A N 1
ATOM 811 C CA . MET A 1 113 ? 1.773 1.316 11.809 1.00 97.44 113 MET A CA 1
ATOM 812 C C . MET A 1 113 ? 3.212 0.810 11.773 1.00 97.44 113 MET A C 1
ATOM 814 O O . MET A 1 113 ? 3.747 0.529 10.698 1.00 97.44 113 MET A O 1
ATOM 818 N N . ARG A 1 114 ? 3.825 0.669 12.948 1.00 95.56 114 ARG A N 1
ATOM 819 C CA . ARG A 1 114 ? 5.139 0.041 13.112 1.00 95.56 114 ARG A CA 1
ATOM 820 C C . ARG A 1 114 ? 5.004 -1.470 13.197 1.00 95.56 114 ARG A C 1
ATOM 822 O O . ARG A 1 114 ? 4.076 -1.998 13.816 1.00 95.56 114 ARG A O 1
ATOM 829 N N . ASP A 1 115 ? 5.962 -2.163 12.604 1.00 91.25 115 ASP A N 1
ATOM 830 C CA . ASP A 1 115 ? 6.069 -3.601 12.767 1.00 91.25 115 ASP A CA 1
ATOM 831 C C . ASP A 1 115 ? 6.483 -3.945 14.209 1.00 91.25 115 ASP A C 1
ATOM 833 O O . ASP A 1 115 ? 7.394 -3.332 14.763 1.00 91.25 115 ASP A O 1
ATOM 837 N N . ALA A 1 116 ? 5.791 -4.900 14.836 1.00 88.19 116 ALA A N 1
ATOM 838 C CA . ALA A 1 116 ? 6.092 -5.312 16.209 1.00 88.19 116 ALA A CA 1
ATOM 839 C C . ALA A 1 116 ? 7.396 -6.114 16.309 1.00 88.19 116 ALA A C 1
ATOM 841 O O . ALA A 1 116 ? 8.079 -6.054 17.328 1.00 88.19 116 ALA A O 1
ATOM 842 N N . GLN A 1 117 ? 7.719 -6.887 15.272 1.00 88.44 117 GLN A N 1
ATOM 843 C CA . GLN A 1 117 ? 8.912 -7.727 15.208 1.00 88.44 117 GLN A CA 1
ATOM 844 C C . GLN A 1 117 ? 10.116 -6.945 14.677 1.00 88.44 117 GLN A C 1
ATOM 846 O O . GLN A 1 117 ? 11.240 -7.221 15.088 1.00 88.44 117 GLN A O 1
ATOM 851 N N . GLN A 1 118 ? 9.882 -5.939 13.829 1.00 89.50 118 GLN A N 1
ATOM 852 C CA . GLN A 1 118 ? 10.918 -5.073 13.270 1.00 89.50 118 GLN A CA 1
ATOM 853 C C . GLN A 1 118 ? 10.572 -3.574 13.414 1.00 89.50 118 GLN A C 1
ATOM 855 O O . GLN A 1 118 ? 10.303 -2.894 12.424 1.00 89.50 118 GLN A O 1
ATOM 860 N N . PRO A 1 119 ? 10.643 -2.986 14.625 1.00 88.56 119 PRO A N 1
ATOM 861 C CA . PRO A 1 119 ? 10.220 -1.596 14.855 1.00 88.56 119 PRO A CA 1
ATOM 862 C C . PRO A 1 119 ? 11.003 -0.520 14.080 1.00 88.56 119 PRO A C 1
ATOM 864 O O . PRO A 1 119 ? 10.560 0.633 14.009 1.00 88.56 119 PRO A O 1
ATOM 867 N N . SER A 1 120 ? 12.173 -0.876 13.533 1.00 92.19 120 SER A N 1
ATOM 868 C CA . SER A 1 120 ? 13.009 -0.016 12.687 1.00 92.19 120 SER A CA 1
ATOM 869 C C . SER A 1 120 ? 12.668 -0.077 11.195 1.00 92.19 120 SER A C 1
ATOM 871 O O . SER A 1 120 ? 13.207 0.725 10.430 1.00 92.19 120 SER A O 1
ATOM 873 N N . ALA A 1 121 ? 11.791 -0.992 10.767 1.00 93.12 121 ALA A N 1
ATOM 874 C CA . ALA A 1 121 ? 11.293 -1.012 9.398 1.00 93.12 121 ALA A CA 1
ATOM 875 C C . ALA A 1 121 ? 10.482 0.265 9.095 1.00 93.12 121 ALA A C 1
ATOM 877 O O . ALA A 1 121 ? 9.896 0.863 10.009 1.00 93.12 121 ALA A O 1
ATOM 878 N N . PRO A 1 122 ? 10.424 0.706 7.823 1.00 96.19 122 PRO A N 1
ATOM 879 C CA . PRO A 1 122 ? 9.556 1.808 7.428 1.00 96.19 122 PRO A CA 1
ATOM 880 C C . PRO A 1 122 ? 8.099 1.554 7.855 1.00 96.19 122 PRO A C 1
ATOM 882 O O . PRO A 1 122 ? 7.580 0.463 7.610 1.00 96.19 122 PRO A O 1
ATOM 885 N N . PRO A 1 123 ? 7.411 2.530 8.476 1.00 97.06 123 PRO A N 1
ATOM 886 C CA . PRO A 1 123 ? 6.045 2.317 8.928 1.00 97.06 123 PRO A CA 1
ATOM 887 C C . PRO A 1 123 ? 5.095 2.123 7.744 1.00 97.06 123 PRO A C 1
ATOM 889 O O . PRO A 1 123 ? 5.176 2.813 6.725 1.00 97.06 123 PRO A O 1
ATOM 892 N N . THR A 1 124 ? 4.134 1.218 7.912 1.00 97.69 124 THR A N 1
ATOM 893 C CA . THR A 1 124 ? 3.012 1.084 6.981 1.00 97.69 124 THR A CA 1
ATOM 894 C C . THR A 1 124 ? 2.007 2.195 7.245 1.00 97.69 124 THR A C 1
ATOM 896 O O . THR A 1 124 ? 1.579 2.396 8.379 1.00 97.69 124 THR A O 1
ATOM 899 N N . ILE A 1 125 ? 1.580 2.901 6.204 1.00 98.19 125 ILE A N 1
ATOM 900 C CA . ILE A 1 125 ? 0.584 3.962 6.341 1.00 98.19 125 ILE A CA 1
ATOM 901 C C . ILE A 1 125 ? -0.810 3.385 6.117 1.00 98.19 125 ILE A C 1
ATOM 903 O O . ILE A 1 125 ? -1.110 2.836 5.055 1.00 98.19 125 ILE A O 1
ATOM 907 N N . LEU A 1 126 ? -1.676 3.569 7.107 1.00 98.50 126 LEU A N 1
ATOM 908 C CA . LEU A 1 126 ? -3.071 3.154 7.103 1.00 98.50 126 LEU A CA 1
ATOM 909 C C . LEU A 1 126 ? -3.949 4.390 6.969 1.00 98.50 126 LEU A C 1
ATOM 911 O O . LEU A 1 126 ? -4.212 5.093 7.941 1.00 98.50 126 LEU A O 1
ATOM 915 N N . GLU A 1 127 ? -4.380 4.686 5.753 1.00 98.38 127 GLU A N 1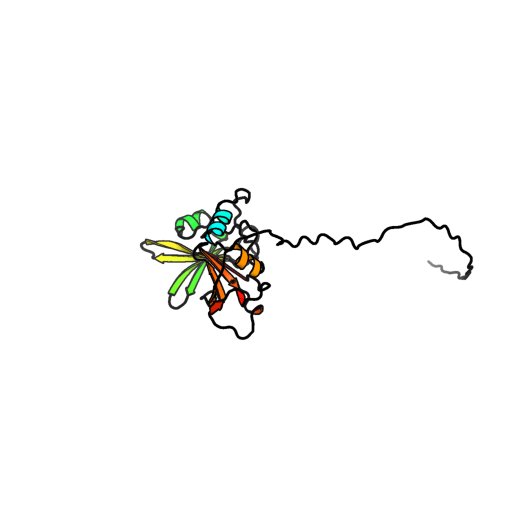
ATOM 916 C CA . GLU A 1 127 ? -5.156 5.884 5.472 1.00 98.38 127 GLU A CA 1
ATOM 917 C C . GLU A 1 127 ? -6.653 5.594 5.541 1.00 98.38 127 GLU A C 1
ATOM 919 O O . GLU A 1 127 ? -7.151 4.614 4.974 1.00 98.38 127 GLU A O 1
ATOM 924 N N . MET A 1 128 ? -7.389 6.472 6.212 1.00 98.38 128 MET A N 1
ATOM 925 C CA . MET A 1 128 ? -8.798 6.280 6.513 1.00 98.38 128 MET A CA 1
ATOM 926 C C . MET A 1 128 ? -9.680 7.220 5.682 1.00 98.38 128 MET A C 1
ATOM 928 O O . MET A 1 128 ? -9.322 8.360 5.400 1.00 98.38 128 MET A O 1
ATOM 932 N N . ALA A 1 129 ? -10.870 6.755 5.303 1.00 96.94 129 ALA A N 1
ATOM 933 C CA . ALA A 1 129 ? -11.951 7.574 4.749 1.00 96.94 129 ALA A CA 1
ATOM 934 C C . ALA A 1 129 ? -13.186 7.488 5.641 1.00 96.94 129 ALA A C 1
ATOM 936 O O . ALA A 1 129 ? -13.473 6.441 6.221 1.00 96.94 129 ALA A O 1
ATOM 937 N N . GLY A 1 130 ? -13.957 8.567 5.694 1.00 95.12 130 GLY A N 1
ATOM 938 C CA . GLY A 1 130 ? -15.201 8.632 6.449 1.00 95.12 130 GLY A CA 1
ATOM 939 C C . GLY A 1 130 ? -15.327 9.954 7.184 1.00 95.12 130 GLY A C 1
ATOM 940 O O . GLY A 1 130 ? -14.673 10.936 6.837 1.00 95.12 130 GLY A O 1
ATOM 941 N N . ASN A 1 131 ? -16.185 9.973 8.193 1.00 93.94 131 ASN A N 1
ATOM 942 C CA . ASN A 1 131 ? -16.371 11.122 9.068 1.00 93.94 131 ASN A CA 1
ATOM 943 C C . ASN A 1 131 ? -16.759 10.651 10.471 1.00 93.94 131 ASN A C 1
ATOM 945 O O . ASN A 1 131 ? -17.063 9.476 10.680 1.00 93.94 131 ASN A O 1
ATOM 949 N N . ALA A 1 132 ? -16.770 11.578 11.427 1.00 91.31 132 ALA A N 1
ATOM 950 C CA . ALA A 1 132 ? -17.075 11.271 12.820 1.00 91.31 132 ALA A CA 1
ATOM 951 C C . ALA A 1 132 ? -18.484 10.675 13.016 1.00 91.31 132 ALA A C 1
ATOM 953 O O . ALA A 1 132 ? -18.689 9.891 13.936 1.00 91.31 132 ALA A O 1
ATOM 954 N N . GLN A 1 133 ? -19.444 11.002 12.143 1.00 93.12 133 GLN A N 1
ATOM 955 C CA . GLN A 1 133 ? -20.834 10.550 12.249 1.00 93.12 133 GLN A CA 1
ATOM 956 C C . GLN A 1 133 ? -21.027 9.104 11.768 1.00 93.12 133 GLN A C 1
ATOM 958 O O . GLN A 1 133 ? -21.763 8.340 12.384 1.00 93.12 133 GLN A O 1
ATOM 963 N N . LYS A 1 134 ? -20.389 8.721 10.655 1.00 93.25 134 LYS A N 1
ATOM 964 C CA . LYS A 1 134 ? -20.509 7.384 10.036 1.00 93.25 134 LYS A CA 1
ATOM 965 C C . LYS A 1 134 ? -19.372 6.434 10.426 1.00 93.25 134 LYS A C 1
ATOM 967 O O . LYS A 1 134 ? -19.426 5.247 10.101 1.00 93.25 134 LYS A O 1
ATOM 972 N N . GLY A 1 135 ? -18.354 6.959 11.102 1.00 96.06 135 GLY A N 1
ATOM 973 C CA . GLY A 1 135 ? -17.107 6.273 11.396 1.00 96.06 135 GLY A CA 1
ATOM 974 C C . GLY A 1 135 ? -16.140 6.268 10.213 1.00 96.06 135 GLY A C 1
ATOM 975 O O . GLY A 1 135 ? -16.501 6.526 9.059 1.00 96.06 135 GLY A O 1
ATOM 976 N N . PHE A 1 136 ? -14.887 5.950 10.520 1.00 98.19 136 PHE A N 1
ATOM 977 C CA . PHE A 1 136 ? -13.814 5.846 9.544 1.00 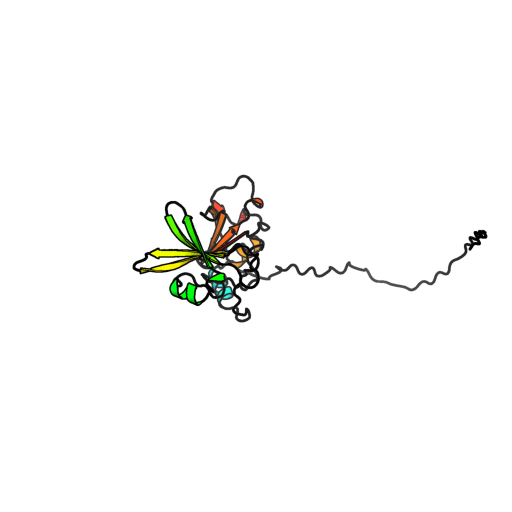98.19 136 PHE A CA 1
ATOM 978 C C . PHE A 1 136 ? -13.573 4.393 9.122 1.00 98.19 136 PHE A C 1
ATOM 980 O O . PHE A 1 136 ? -13.784 3.445 9.886 1.00 98.19 136 PHE A O 1
ATOM 987 N N . ARG A 1 137 ? -13.127 4.212 7.879 1.00 98.38 137 ARG A N 1
ATOM 988 C CA . ARG A 1 137 ? -12.782 2.918 7.285 1.00 98.38 137 ARG A CA 1
ATOM 989 C C . ARG A 1 137 ? -11.455 3.007 6.552 1.00 98.38 137 ARG A C 1
ATOM 991 O O . ARG A 1 137 ? -11.187 4.010 5.895 1.00 98.38 137 ARG A O 1
ATOM 998 N N . LEU A 1 138 ? -10.667 1.941 6.624 1.00 98.06 138 LEU A N 1
ATOM 999 C CA . LEU A 1 138 ? -9.390 1.831 5.931 1.00 98.06 138 LEU A CA 1
ATOM 1000 C C . LEU A 1 138 ? -9.622 1.944 4.422 1.00 98.06 138 LEU A C 1
ATOM 1002 O O . LEU A 1 138 ? -10.314 1.109 3.841 1.00 98.06 138 LEU A O 1
ATOM 1006 N N . ARG A 1 139 ? -9.105 2.997 3.790 1.00 96.94 139 ARG A N 1
ATOM 1007 C CA . ARG A 1 139 ? -9.288 3.256 2.353 1.00 96.94 139 ARG A CA 1
ATOM 1008 C C . ARG A 1 139 ? -8.070 2.860 1.540 1.00 96.94 139 ARG A C 1
ATOM 1010 O O . ARG A 1 139 ? -8.212 2.533 0.367 1.00 96.94 139 ARG A O 1
ATOM 1017 N N . ARG A 1 140 ? -6.890 2.950 2.150 1.00 96.94 140 ARG A N 1
ATOM 1018 C CA . ARG A 1 140 ? -5.619 2.701 1.487 1.00 96.94 140 ARG A CA 1
ATOM 1019 C C . ARG A 1 140 ? -4.598 2.194 2.499 1.00 96.94 140 ARG A C 1
ATOM 1021 O O . ARG A 1 140 ? -4.567 2.667 3.633 1.00 96.94 140 ARG A O 1
ATOM 1028 N N . ILE A 1 141 ? -3.784 1.237 2.074 1.00 98.00 141 ILE A N 1
ATOM 1029 C CA . ILE A 1 141 ? -2.626 0.743 2.827 1.00 98.00 141 ILE A CA 1
ATOM 1030 C C . ILE A 1 141 ? -1.406 1.014 1.952 1.00 98.00 141 ILE A C 1
ATOM 1032 O O . ILE A 1 141 ? -1.374 0.545 0.814 1.00 98.00 141 ILE A O 1
ATOM 1036 N N . ILE A 1 142 ? -0.451 1.802 2.443 1.00 98.00 142 ILE A N 1
ATOM 1037 C CA . ILE A 1 142 ? 0.769 2.171 1.710 1.00 98.00 142 ILE A CA 1
ATOM 1038 C C . ILE A 1 142 ? 1.954 1.544 2.432 1.00 98.00 142 ILE A C 1
ATOM 1040 O O . ILE A 1 142 ? 2.165 1.791 3.619 1.00 98.00 142 ILE A O 1
ATOM 1044 N N . ILE A 1 143 ? 2.712 0.733 1.706 1.00 98.06 143 ILE A N 1
ATOM 1045 C CA .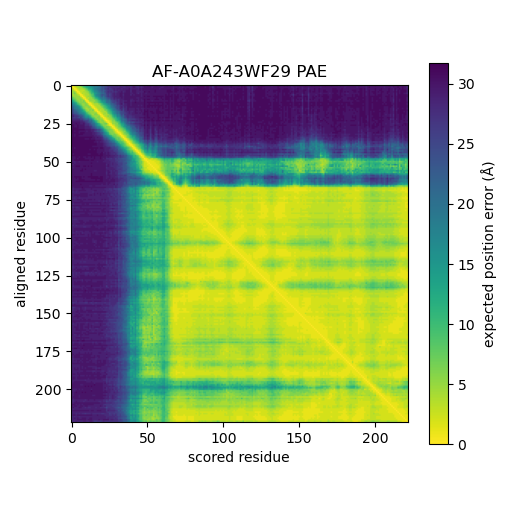 ILE A 1 143 ? 3.744 -0.142 2.254 1.00 98.06 143 ILE A CA 1
ATOM 1046 C C . ILE A 1 143 ? 5.051 0.156 1.536 1.00 98.06 143 ILE A C 1
ATOM 1048 O O . ILE A 1 143 ? 5.124 0.052 0.313 1.00 98.06 143 ILE A O 1
ATOM 1052 N N . THR A 1 144 ? 6.084 0.502 2.294 1.00 97.69 144 THR A N 1
ATOM 1053 C CA . THR A 1 144 ? 7.469 0.661 1.812 1.00 97.69 144 THR A CA 1
ATOM 1054 C C . THR A 1 144 ? 8.435 -0.286 2.525 1.00 97.69 144 THR A C 1
ATOM 1056 O O . THR A 1 144 ? 9.628 -0.292 2.237 1.00 97.69 144 THR A O 1
ATOM 1059 N N . ASP A 1 145 ? 7.921 -1.109 3.437 1.00 96.25 145 ASP A N 1
ATOM 1060 C CA . ASP A 1 145 ? 8.681 -2.122 4.151 1.00 96.25 145 ASP A CA 1
ATOM 1061 C C . ASP A 1 145 ? 9.037 -3.299 3.212 1.00 96.25 145 ASP A C 1
ATOM 1063 O O . ASP A 1 145 ? 8.139 -3.924 2.627 1.00 96.25 145 ASP A O 1
ATOM 1067 N N . PRO A 1 146 ? 10.337 -3.631 3.059 1.00 95.75 146 PRO A N 1
ATOM 1068 C CA . PRO A 1 146 ? 10.808 -4.736 2.235 1.00 95.75 146 PRO A CA 1
ATOM 1069 C C . PRO A 1 146 ? 10.434 -6.123 2.754 1.00 95.75 146 PRO A C 1
ATOM 1071 O O . PRO A 1 146 ? 10.769 -7.084 2.069 1.00 95.75 146 PRO A O 1
ATOM 1074 N N . GLN A 1 147 ? 9.756 -6.280 3.887 1.00 94.25 147 GLN A N 1
ATOM 1075 C CA . GLN A 1 147 ? 9.275 -7.586 4.351 1.00 94.25 147 GLN A CA 1
ATOM 1076 C C . GLN A 1 147 ? 7.996 -8.039 3.627 1.00 94.25 147 GLN A C 1
ATOM 1078 O O . GLN A 1 147 ? 7.756 -9.239 3.504 1.00 94.25 147 GLN A O 1
ATOM 1083 N N . TYR A 1 148 ? 7.198 -7.110 3.088 1.00 95.06 148 TYR A N 1
ATOM 1084 C CA . TYR A 1 148 ? 5.899 -7.439 2.495 1.00 95.06 148 TYR A CA 1
ATOM 1085 C C . TYR A 1 148 ? 6.001 -8.096 1.118 1.00 95.06 148 TYR A C 1
ATOM 1087 O O . TYR A 1 148 ? 6.675 -7.577 0.222 1.00 95.06 148 TYR A O 1
ATOM 1095 N N . ARG A 1 149 ? 5.306 -9.221 0.921 1.00 95.25 149 ARG A N 1
ATOM 1096 C CA . ARG A 1 149 ? 5.358 -10.034 -0.307 1.00 95.25 149 ARG A CA 1
ATOM 1097 C C . ARG A 1 149 ? 4.000 -10.617 -0.669 1.00 95.25 149 ARG A C 1
ATOM 1099 O O . ARG A 1 149 ? 3.242 -10.988 0.216 1.00 95.25 149 ARG A O 1
ATOM 1106 N N . THR A 1 150 ? 3.710 -10.744 -1.960 1.00 94.31 150 THR A N 1
ATOM 1107 C CA . THR A 1 150 ? 2.604 -11.583 -2.442 1.00 94.31 150 THR A CA 1
ATOM 1108 C C . THR A 1 150 ? 2.934 -13.065 -2.275 1.00 94.31 150 THR A C 1
ATOM 1110 O O . THR A 1 150 ? 4.075 -13.427 -1.976 1.00 94.31 150 THR A O 1
ATOM 1113 N N . GLY A 1 151 ? 1.954 -13.938 -2.525 1.00 90.00 151 GLY A N 1
ATOM 1114 C CA . GLY A 1 151 ? 2.169 -15.388 -2.545 1.00 90.00 151 GLY A CA 1
ATOM 1115 C C . GLY A 1 151 ? 3.209 -15.854 -3.577 1.00 90.00 151 GLY A C 1
ATOM 1116 O O . GLY A 1 151 ? 3.787 -16.921 -3.414 1.00 90.00 151 GLY A O 1
ATOM 1117 N N . GLU A 1 152 ? 3.482 -15.051 -4.608 1.00 88.44 152 GLU A N 1
ATOM 1118 C CA . GLU A 1 152 ? 4.526 -15.272 -5.620 1.00 88.44 152 GLU A CA 1
ATOM 1119 C C . GLU A 1 152 ? 5.892 -14.684 -5.220 1.00 88.44 152 GLU A C 1
ATOM 1121 O O . GLU A 1 152 ? 6.822 -14.678 -6.024 1.00 88.44 152 GLU A O 1
ATOM 1126 N N . GLY A 1 153 ? 6.028 -14.138 -4.007 1.00 92.06 153 GLY A N 1
ATOM 1127 C CA . GLY A 1 153 ? 7.277 -13.529 -3.546 1.00 92.06 153 GLY A CA 1
ATOM 1128 C C . GLY A 1 153 ? 7.572 -12.158 -4.167 1.00 92.06 153 GLY A C 1
ATOM 1129 O O . GLY A 1 153 ? 8.719 -11.706 -4.145 1.00 92.06 153 GLY A O 1
ATOM 1130 N N . ILE A 1 154 ? 6.561 -11.469 -4.708 1.00 95.12 154 ILE A N 1
ATOM 1131 C CA . ILE A 1 154 ? 6.711 -10.138 -5.312 1.00 95.12 154 ILE A CA 1
ATOM 1132 C C . ILE A 1 154 ? 6.355 -9.066 -4.280 1.00 95.12 154 ILE A C 1
ATOM 1134 O O . ILE A 1 154 ? 5.319 -9.141 -3.625 1.00 95.12 154 ILE A O 1
ATOM 1138 N N . GLY A 1 155 ? 7.195 -8.047 -4.119 1.00 95.94 155 GLY A N 1
ATOM 1139 C CA . GLY A 1 155 ? 6.934 -6.953 -3.189 1.00 95.94 155 GLY A CA 1
ATOM 1140 C C . GLY A 1 155 ? 7.932 -5.812 -3.317 1.00 95.94 155 GLY A C 1
ATOM 1141 O O . GLY A 1 155 ? 8.534 -5.606 -4.373 1.00 95.94 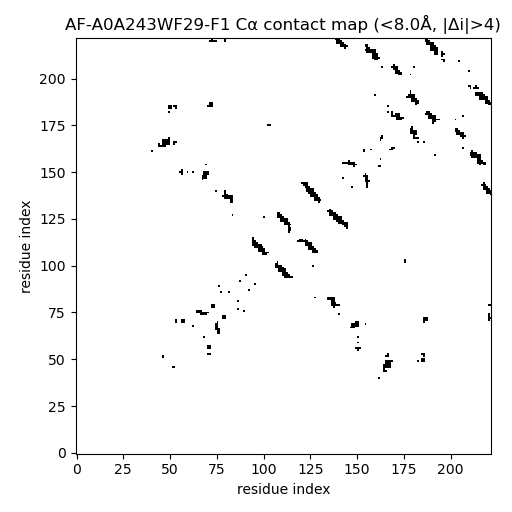155 GLY A O 1
ATOM 1142 N N . VAL A 1 156 ? 8.112 -5.060 -2.233 1.00 96.69 156 VAL A N 1
ATOM 1143 C CA . VAL A 1 156 ? 9.090 -3.966 -2.189 1.00 96.69 156 VAL A CA 1
ATOM 1144 C C . VAL A 1 156 ? 10.507 -4.522 -2.374 1.00 96.69 156 VAL A C 1
ATOM 1146 O O . VAL A 1 156 ? 10.905 -5.487 -1.724 1.00 96.69 156 VAL A O 1
ATOM 1149 N N . GLY A 1 157 ? 11.261 -3.920 -3.293 1.00 95.94 157 GLY A N 1
ATOM 1150 C CA . GLY A 1 157 ? 12.591 -4.351 -3.726 1.00 95.94 157 GLY A CA 1
ATOM 1151 C C . GLY A 1 157 ? 12.595 -5.318 -4.918 1.00 95.94 157 GLY A C 1
ATOM 1152 O O . GLY A 1 157 ? 13.634 -5.473 -5.570 1.00 95.94 157 GLY A O 1
ATOM 1153 N N . SER A 1 158 ? 11.465 -5.942 -5.266 1.00 96.75 158 SER A N 1
ATOM 1154 C CA . SER A 1 158 ? 11.388 -6.830 -6.434 1.00 96.75 158 SER A CA 1
ATOM 1155 C C . SER A 1 158 ? 11.560 -6.051 -7.754 1.00 96.75 158 SER A C 1
ATOM 1157 O O . SER A 1 158 ? 11.216 -4.865 -7.821 1.00 96.75 158 SER A O 1
ATOM 1159 N N . PRO A 1 159 ? 12.078 -6.688 -8.824 1.00 96.50 159 PRO A N 1
ATOM 1160 C CA . PRO A 1 159 ? 12.094 -6.088 -10.156 1.00 96.50 159 PRO A CA 1
ATOM 1161 C C . PRO A 1 159 ? 10.675 -5.919 -10.710 1.00 96.50 159 PRO A C 1
ATOM 1163 O O . PRO A 1 159 ? 9.866 -6.851 -10.685 1.00 96.50 159 PRO A O 1
ATOM 1166 N N . PHE A 1 160 ? 10.386 -4.753 -11.283 1.00 96.25 160 PHE A N 1
ATOM 1167 C CA . PHE A 1 160 ? 9.091 -4.439 -11.876 1.00 96.25 160 PHE A CA 1
ATOM 1168 C C . PHE A 1 160 ? 8.728 -5.378 -13.031 1.00 96.25 160 PHE A C 1
ATOM 1170 O O . PHE A 1 160 ? 7.557 -5.722 -13.194 1.00 96.25 160 PHE A O 1
ATOM 1177 N N . GLY A 1 161 ? 9.716 -5.850 -13.801 1.00 94.88 161 GLY A N 1
ATOM 1178 C CA . GLY A 1 161 ? 9.491 -6.798 -14.894 1.00 94.88 161 GLY A CA 1
ATOM 1179 C C . GLY A 1 161 ? 8.742 -8.063 -14.455 1.00 94.88 161 GLY A C 1
ATOM 1180 O O . GLY A 1 161 ? 7.857 -8.517 -15.180 1.00 94.88 161 GLY A O 1
ATOM 1181 N N . VAL A 1 162 ? 9.023 -8.563 -13.245 1.00 94.12 162 VAL A N 1
ATOM 1182 C CA . VAL A 1 162 ? 8.361 -9.745 -12.666 1.00 94.12 162 VAL A CA 1
ATOM 1183 C C . VAL A 1 162 ? 6.905 -9.428 -12.308 1.00 94.12 162 VAL A C 1
ATOM 1185 O O . VAL A 1 162 ? 5.998 -10.179 -12.667 1.00 94.12 162 VAL A O 1
ATOM 1188 N N . ALA A 1 163 ? 6.649 -8.277 -11.677 1.00 93.56 163 ALA A N 1
ATOM 1189 C CA . ALA A 1 163 ? 5.289 -7.830 -11.363 1.00 93.56 163 ALA A CA 1
ATOM 1190 C C . ALA A 1 163 ? 4.457 -7.590 -12.633 1.00 93.56 163 ALA A C 1
ATOM 1192 O O . ALA A 1 163 ? 3.305 -8.014 -12.716 1.00 93.56 163 ALA A O 1
ATOM 1193 N N . ARG A 1 164 ? 5.050 -6.965 -13.656 1.00 94.25 164 ARG A N 1
ATOM 1194 C CA . ARG A 1 164 ? 4.415 -6.741 -14.962 1.00 94.25 164 ARG A CA 1
ATOM 1195 C C . ARG A 1 164 ? 3.969 -8.053 -15.598 1.00 94.25 164 ARG A C 1
ATOM 1197 O O . ARG A 1 164 ? 2.825 -8.146 -16.034 1.00 94.25 164 ARG A O 1
ATOM 1204 N N . GLN A 1 165 ? 4.863 -9.041 -15.629 1.00 91.81 165 GLN A N 1
ATOM 1205 C CA . GLN A 1 165 ? 4.598 -10.367 -16.188 1.00 91.81 165 GLN A CA 1
ATOM 1206 C C . GLN A 1 165 ? 3.614 -11.186 -15.360 1.00 91.81 165 GLN A C 1
ATOM 1208 O O . GLN A 1 165 ? 2.944 -12.028 -15.927 1.00 91.81 165 GLN A O 1
ATOM 1213 N N . THR A 1 166 ? 3.538 -10.973 -14.047 1.00 90.25 166 THR A N 1
ATOM 1214 C CA . THR A 1 166 ? 2.660 -11.762 -13.171 1.00 90.25 166 THR A CA 1
ATOM 1215 C C . THR A 1 166 ? 1.243 -11.203 -13.132 1.00 90.25 166 THR A C 1
ATOM 1217 O O . THR A 1 166 ? 0.286 -11.972 -13.095 1.00 90.25 166 THR A O 1
ATOM 1220 N N . PHE A 1 167 ? 1.103 -9.873 -13.145 1.00 88.69 167 PHE A N 1
ATOM 1221 C CA . PHE A 1 167 ? -0.171 -9.176 -12.930 1.00 88.69 167 PHE A CA 1
ATOM 1222 C C . PHE A 1 167 ? -0.742 -8.519 -14.192 1.00 88.69 167 PHE A C 1
ATOM 1224 O O . PHE A 1 167 ? -1.704 -7.761 -14.083 1.00 88.69 167 PHE A O 1
ATOM 1231 N N . GLY A 1 168 ? -0.153 -8.755 -15.3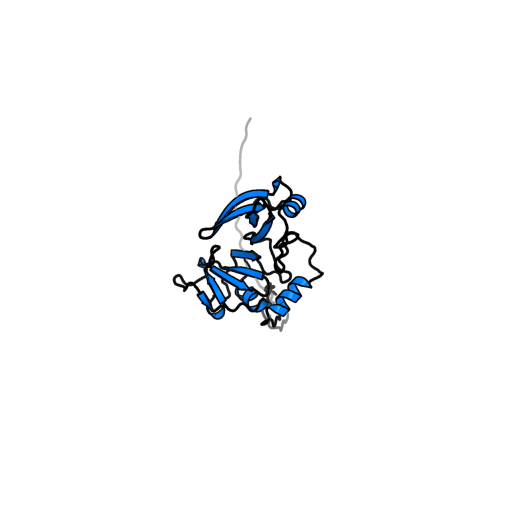70 1.00 88.81 168 GLY A N 1
ATOM 1232 C CA . GLY A 1 168 ? -0.629 -8.191 -16.639 1.00 88.81 168 GLY A CA 1
ATOM 1233 C C . GLY A 1 168 ? -0.678 -6.657 -16.648 1.00 88.81 168 GLY A C 1
ATOM 1234 O O . GLY A 1 168 ? -1.613 -6.059 -17.179 1.00 88.81 168 GLY A O 1
ATOM 1235 N N . LEU A 1 169 ? 0.299 -6.000 -16.014 1.00 90.94 169 LEU A N 1
ATOM 1236 C CA . LEU A 1 169 ? 0.310 -4.540 -15.874 1.00 90.94 169 LEU A CA 1
ATOM 1237 C C . LEU A 1 169 ? 0.588 -3.885 -17.229 1.00 90.94 169 LEU A C 1
ATOM 1239 O O . LEU A 1 169 ? 1.613 -4.163 -17.850 1.00 90.94 169 LEU A O 1
ATOM 1243 N N . SER A 1 170 ? -0.282 -2.973 -17.662 1.00 87.94 170 SER A N 1
ATOM 1244 C CA . SER A 1 170 ? -0.205 -2.360 -18.999 1.00 87.94 170 SER A CA 1
ATOM 1245 C C . SER A 1 170 ? 0.195 -0.885 -19.006 1.00 87.94 170 SER A C 1
ATOM 1247 O O . SER A 1 170 ? 0.769 -0.416 -19.990 1.00 87.94 170 SER A O 1
ATOM 1249 N N . ARG A 1 171 ? -0.060 -0.143 -17.918 1.00 91.56 171 ARG A N 1
ATOM 1250 C CA . ARG A 1 171 ? 0.299 1.282 -17.806 1.00 91.56 171 ARG A CA 1
ATOM 1251 C C . ARG A 1 171 ? 0.919 1.643 -16.463 1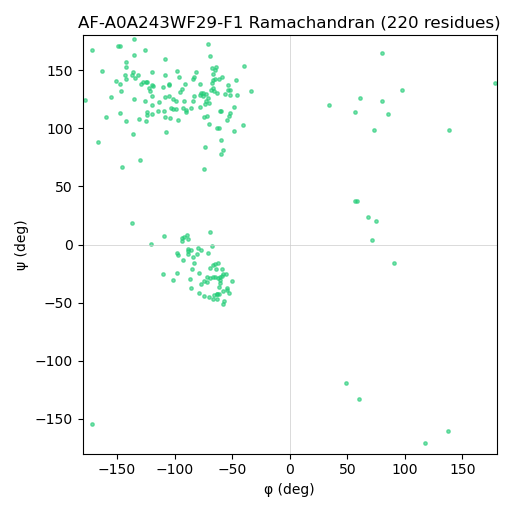.00 91.56 171 ARG A C 1
ATOM 1253 O O . ARG A 1 171 ? 0.537 1.088 -15.431 1.00 91.56 171 ARG A O 1
ATOM 1260 N N . VAL A 1 172 ? 1.809 2.629 -16.493 1.00 93.88 172 VAL A N 1
ATOM 1261 C CA . VAL A 1 172 ? 2.382 3.297 -15.318 1.00 93.88 172 VAL A CA 1
ATOM 1262 C C . VAL A 1 172 ? 2.031 4.771 -15.385 1.00 93.88 172 VAL A C 1
ATOM 1264 O O . VAL A 1 172 ? 2.096 5.355 -16.459 1.00 93.88 172 VAL A O 1
ATOM 1267 N N . ARG A 1 173 ? 1.630 5.365 -14.264 1.00 93.38 173 ARG A N 1
ATOM 1268 C CA . ARG A 1 173 ? 1.212 6.768 -14.203 1.00 93.38 173 ARG A CA 1
ATOM 1269 C C . ARG A 1 173 ? 1.676 7.442 -12.925 1.00 93.38 173 ARG A C 1
ATOM 1271 O O . ARG A 1 173 ? 1.860 6.776 -11.907 1.00 93.38 173 ARG A O 1
ATOM 1278 N N . MET A 1 174 ? 1.785 8.763 -12.957 1.00 92.62 174 MET A N 1
ATOM 1279 C CA . MET A 1 174 ? 1.994 9.558 -11.754 1.00 92.62 174 MET A CA 1
ATOM 1280 C C . MET A 1 174 ? 0.765 9.468 -10.838 1.00 92.62 174 MET A C 1
ATOM 1282 O O . MET A 1 174 ? -0.377 9.617 -11.280 1.00 92.62 174 MET A O 1
ATOM 1286 N N . THR A 1 175 ? 1.004 9.206 -9.557 1.00 91.12 175 THR A N 1
ATOM 1287 C CA . THR A 1 175 ? -0.004 9.188 -8.490 1.00 91.12 175 THR A CA 1
ATOM 1288 C C . THR A 1 175 ? 0.442 10.118 -7.363 1.00 91.12 175 THR A C 1
ATOM 1290 O O . THR A 1 175 ? 1.610 10.508 -7.338 1.00 91.12 175 THR A O 1
ATOM 1293 N N . PRO A 1 176 ? -0.430 10.467 -6.401 1.00 89.75 176 PRO A N 1
ATOM 1294 C CA . PRO A 1 176 ? -0.006 11.257 -5.245 1.00 89.75 176 PRO A CA 1
ATOM 1295 C C . PRO A 1 176 ? 1.123 10.611 -4.427 1.00 89.75 176 PRO A C 1
ATOM 1297 O O . PRO A 1 176 ? 1.878 11.308 -3.760 1.00 89.75 176 PRO A O 1
ATOM 1300 N N . GLU A 1 177 ? 1.251 9.285 -4.479 1.00 91.81 177 GLU A N 1
ATOM 1301 C CA . GLU A 1 177 ? 2.319 8.524 -3.826 1.00 91.81 177 GLU A CA 1
ATOM 1302 C C . GLU A 1 177 ? 3.585 8.360 -4.691 1.00 91.81 177 GLU A C 1
ATOM 1304 O O . GLU A 1 177 ? 4.577 7.791 -4.230 1.00 91.81 177 GLU A O 1
ATOM 1309 N N . GLY A 1 178 ? 3.560 8.838 -5.937 1.00 91.94 178 GLY A N 1
ATOM 1310 C CA . GLY A 1 178 ? 4.647 8.731 -6.912 1.00 91.94 178 GLY A CA 1
ATOM 1311 C C . GLY A 1 178 ? 4.269 7.932 -8.158 1.00 91.94 178 GLY A C 1
ATOM 1312 O O . GLY A 1 178 ? 3.102 7.594 -8.387 1.00 91.94 178 GLY A O 1
ATOM 1313 N N . PHE A 1 179 ? 5.260 7.630 -8.992 1.00 94.81 179 PHE A N 1
ATOM 1314 C CA . PHE A 1 179 ? 5.047 6.903 -10.241 1.00 94.81 179 PHE A CA 1
ATOM 1315 C C . PHE A 1 179 ? 4.684 5.430 -9.989 1.00 94.81 179 PHE A C 1
ATOM 1317 O O . PHE A 1 179 ? 5.439 4.706 -9.337 1.00 94.81 179 PHE A O 1
ATOM 1324 N N . ALA A 1 180 ? 3.521 4.975 -10.468 1.00 95.81 180 ALA A N 1
ATOM 1325 C CA . ALA A 1 180 ? 2.977 3.667 -10.103 1.00 95.81 180 ALA A CA 1
ATOM 1326 C C . ALA A 1 180 ? 2.279 2.929 -11.247 1.00 95.81 180 ALA A C 1
ATOM 1328 O O . ALA A 1 180 ? 1.531 3.510 -12.040 1.00 95.81 180 ALA A O 1
ATOM 1329 N N . ALA A 1 181 ? 2.465 1.610 -11.284 1.00 95.94 181 ALA A N 1
ATOM 1330 C CA . ALA A 1 181 ? 1.703 0.712 -12.142 1.00 95.94 181 ALA A CA 1
ATOM 1331 C C . ALA A 1 181 ? 0.460 0.224 -11.389 1.00 95.94 181 ALA A C 1
ATOM 1333 O O . ALA A 1 181 ? 0.583 -0.453 -10.369 1.00 95.94 181 ALA A O 1
ATOM 1334 N N . VAL A 1 182 ? -0.733 0.573 -11.873 1.00 92.38 182 VAL A N 1
ATOM 1335 C CA . VAL A 1 182 ? -2.002 0.336 -11.161 1.00 92.38 182 VAL A CA 1
ATOM 1336 C C . VAL A 1 182 ? -2.759 -0.835 -11.782 1.00 92.38 182 VAL A C 1
ATOM 1338 O O . VAL A 1 182 ? -3.053 -0.819 -12.976 1.00 92.38 182 VAL A O 1
ATOM 1341 N N . SER A 1 183 ? -3.159 -1.803 -10.959 1.00 89.75 183 SER A N 1
ATOM 1342 C CA . SER A 1 183 ? -4.052 -2.902 -11.332 1.00 89.75 183 SER A CA 1
ATOM 1343 C C . SER A 1 183 ? -5.370 -2.786 -10.573 1.00 89.75 183 SER A C 1
ATOM 1345 O O . SER A 1 183 ? -5.423 -2.906 -9.347 1.00 89.75 183 SER A O 1
ATOM 1347 N N . ARG A 1 184 ? -6.467 -2.556 -11.303 1.00 85.62 184 ARG A N 1
ATOM 1348 C CA . ARG A 1 184 ? -7.811 -2.512 -10.702 1.00 85.62 184 ARG A CA 1
ATOM 1349 C C . ARG A 1 184 ? -8.317 -3.905 -10.341 1.00 85.62 184 ARG A C 1
ATOM 1351 O O . ARG A 1 184 ? -9.048 -4.039 -9.369 1.00 85.62 184 ARG A O 1
ATOM 1358 N N . GLN A 1 185 ? -7.907 -4.918 -11.100 1.00 84.62 185 GLN A N 1
ATOM 1359 C CA . GLN A 1 185 ? -8.279 -6.314 -10.897 1.00 84.62 185 GLN A CA 1
ATOM 1360 C C . GLN A 1 185 ? -7.694 -6.850 -9.592 1.00 84.62 185 GLN A C 1
ATOM 1362 O O . GLN A 1 185 ? -8.416 -7.431 -8.789 1.00 84.62 185 GLN A O 1
ATOM 1367 N N . THR A 1 186 ? -6.406 -6.596 -9.345 1.00 86.62 186 THR A N 1
ATOM 1368 C CA . THR A 1 186 ? -5.753 -7.019 -8.098 1.00 86.62 186 THR A CA 1
ATOM 1369 C C . THR A 1 186 ? -5.885 -5.989 -6.985 1.00 86.62 186 THR A C 1
ATOM 1371 O O . THR A 1 186 ? -5.494 -6.285 -5.864 1.00 86.62 186 THR A O 1
ATOM 1374 N N . ARG A 1 187 ? -6.453 -4.800 -7.247 1.00 92.06 187 ARG A N 1
ATOM 1375 C CA . ARG A 1 187 ? -6.617 -3.733 -6.243 1.00 92.06 187 ARG A CA 1
ATOM 1376 C C . ARG A 1 187 ? -5.286 -3.324 -5.595 1.00 92.06 187 ARG A C 1
ATOM 1378 O O . ARG A 1 187 ? -5.204 -3.052 -4.396 1.00 92.06 187 ARG A O 1
ATOM 1385 N N . MET A 1 188 ? -4.240 -3.313 -6.419 1.00 95.12 188 MET A N 1
ATOM 1386 C CA . MET A 1 188 ? -2.864 -3.011 -6.034 1.00 95.12 188 MET A CA 1
ATOM 1387 C C . MET A 1 188 ? -2.252 -2.000 -6.997 1.00 95.12 188 MET A C 1
ATOM 1389 O O . MET A 1 188 ? -2.519 -2.029 -8.201 1.00 95.12 188 MET A O 1
ATOM 1393 N N . ALA A 1 189 ? -1.388 -1.134 -6.481 1.00 96.06 189 ALA A N 1
ATOM 1394 C CA . ALA A 1 189 ? -0.461 -0.357 -7.284 1.00 96.06 189 ALA A CA 1
ATOM 1395 C C . ALA A 1 189 ? 0.975 -0.600 -6.823 1.00 96.06 189 ALA A C 1
ATOM 1397 O O . ALA A 1 189 ? 1.249 -0.668 -5.626 1.00 96.06 189 ALA A O 1
ATOM 1398 N N . TRP A 1 190 ? 1.881 -0.704 -7.789 1.00 97.50 190 TRP A N 1
ATOM 1399 C CA . TRP A 1 190 ? 3.308 -0.918 -7.571 1.00 97.50 190 TRP A CA 1
ATOM 1400 C C . TRP A 1 190 ? 4.038 0.399 -7.805 1.00 97.50 190 TRP A C 1
ATOM 1402 O O . TRP A 1 190 ? 4.101 0.863 -8.945 1.00 97.50 190 TRP A O 1
ATOM 1412 N N . LEU A 1 191 ? 4.545 1.013 -6.736 1.00 97.50 191 LEU A N 1
ATOM 1413 C CA . LEU A 1 191 ? 5.316 2.252 -6.809 1.00 97.50 191 LEU A CA 1
ATOM 1414 C C . LEU A 1 191 ? 6.713 1.943 -7.330 1.00 97.50 191 LEU A C 1
ATOM 1416 O O . LEU A 1 191 ? 7.401 1.077 -6.787 1.00 97.50 191 LEU A O 1
ATOM 1420 N N . LEU A 1 192 ? 7.135 2.663 -8.360 1.00 96.94 192 LEU A N 1
ATOM 1421 C CA . LEU A 1 192 ? 8.423 2.465 -9.007 1.00 96.94 192 LEU A CA 1
ATOM 1422 C C . LEU A 1 192 ? 9.463 3.437 -8.457 1.00 96.94 192 LEU A C 1
ATOM 1424 O O . LEU A 1 192 ? 9.164 4.589 -8.125 1.00 96.94 192 LEU A O 1
ATOM 1428 N N . ASP A 1 193 ? 10.696 2.960 -8.360 1.00 94.94 193 ASP A N 1
ATOM 1429 C CA . ASP A 1 193 ? 11.847 3.819 -8.138 1.00 94.94 193 ASP A CA 1
ATOM 1430 C C . ASP A 1 193 ? 12.150 4.622 -9.406 1.00 94.94 193 ASP A C 1
ATOM 1432 O O . ASP A 1 193 ? 12.593 4.085 -10.420 1.00 94.94 193 ASP A O 1
ATOM 1436 N N . GLU A 1 194 ? 11.902 5.926 -9.334 1.00 89.94 194 GLU A N 1
ATOM 1437 C CA . GLU A 1 194 ? 12.088 6.855 -10.448 1.00 89.94 194 GLU A CA 1
ATOM 1438 C C . GLU A 1 194 ? 13.569 7.062 -10.777 1.00 89.94 194 GLU A C 1
ATOM 1440 O O . GLU A 1 194 ? 13.892 7.380 -11.918 1.00 89.94 194 GLU A O 1
ATOM 1445 N N . ASN A 1 195 ? 14.484 6.771 -9.842 1.00 89.00 195 ASN A N 1
ATOM 1446 C CA . ASN A 1 195 ? 15.925 6.781 -10.120 1.00 89.00 195 ASN A CA 1
ATOM 1447 C C . ASN A 1 195 ? 16.335 5.674 -11.103 1.00 89.00 195 ASN A C 1
ATOM 1449 O O . ASN A 1 195 ? 17.409 5.727 -11.697 1.00 89.00 195 ASN A O 1
ATOM 1453 N N . SER A 1 196 ? 15.477 4.664 -11.275 1.00 83.88 196 SER A N 1
ATOM 1454 C CA . SER A 1 196 ? 15.653 3.588 -12.251 1.00 83.88 196 SER A CA 1
ATOM 1455 C C . SER A 1 196 ? 14.977 3.888 -13.599 1.00 83.88 196 SER A C 1
ATOM 1457 O O . SER A 1 196 ? 14.889 2.992 -14.441 1.00 83.88 196 SER A O 1
ATOM 1459 N N . LEU A 1 197 ? 14.444 5.100 -13.796 1.00 85.06 197 LEU A N 1
ATOM 1460 C CA . LEU A 1 197 ? 13.779 5.536 -15.027 1.00 85.06 197 LEU A CA 1
ATOM 1461 C C . LEU A 1 197 ? 14.648 6.548 -15.790 1.00 85.06 197 LEU A C 1
ATOM 1463 O O . LEU A 1 197 ? 15.515 7.195 -15.201 1.00 85.06 197 LEU A O 1
ATOM 1467 N N . PRO A 1 198 ? 14.414 6.739 -17.102 1.00 81.19 198 PRO A N 1
ATOM 1468 C CA . PRO A 1 198 ? 15.015 7.849 -17.830 1.00 81.19 198 PRO A CA 1
ATOM 1469 C C . PRO A 1 198 ? 14.715 9.189 -17.141 1.00 81.19 198 PRO A C 1
ATOM 1471 O O . PRO A 1 198 ? 13.577 9.448 -16.746 1.00 81.19 198 PRO A O 1
ATOM 1474 N N . ALA A 1 199 ? 15.722 10.067 -17.049 1.00 81.56 199 ALA A N 1
ATOM 1475 C CA . ALA A 1 199 ? 15.625 11.354 -16.345 1.00 81.56 199 ALA A CA 1
ATOM 1476 C C . ALA A 1 199 ? 14.470 12.246 -16.837 1.00 81.56 199 ALA A C 1
ATOM 1478 O O . ALA A 1 199 ? 13.965 13.091 -16.103 1.00 81.56 199 ALA A O 1
ATOM 1479 N N . LYS A 1 200 ? 14.050 12.056 -18.090 1.00 82.12 200 LYS A N 1
ATOM 1480 C CA . LYS A 1 200 ? 12.833 12.636 -18.648 1.00 82.12 200 LYS A CA 1
ATOM 1481 C C . LYS A 1 200 ? 11.928 11.495 -19.075 1.00 82.12 200 LYS A C 1
ATOM 1483 O O . LYS A 1 200 ? 12.246 10.778 -20.021 1.00 82.12 200 LYS A O 1
ATOM 1488 N N . HIS A 1 201 ? 10.811 11.354 -18.385 1.00 85.00 201 HIS A N 1
ATOM 1489 C CA . HIS A 1 201 ? 9.760 10.417 -18.733 1.00 85.00 201 HIS A CA 1
ATOM 1490 C C . HIS A 1 201 ? 8.397 11.108 -18.584 1.00 85.00 201 HIS A C 1
ATOM 1492 O O . HIS A 1 201 ? 8.253 12.004 -17.747 1.00 85.00 201 HIS A O 1
ATOM 1498 N N . PRO A 1 202 ? 7.407 10.775 -19.426 1.00 88.12 202 PRO A N 1
ATOM 1499 C CA . PRO A 1 202 ? 6.078 11.357 -19.316 1.00 88.12 202 PRO A CA 1
ATOM 1500 C C . PRO A 1 202 ? 5.357 10.858 -18.055 1.00 88.12 202 PRO A C 1
ATOM 1502 O O . PRO A 1 202 ? 5.702 9.834 -17.469 1.00 88.12 202 PRO A O 1
ATOM 1505 N N . THR A 1 203 ? 4.310 11.576 -17.647 1.00 89.62 203 THR A N 1
ATOM 1506 C CA . THR A 1 203 ? 3.502 11.249 -16.458 1.00 89.62 203 THR A CA 1
ATOM 1507 C C . THR A 1 203 ? 2.626 10.006 -16.632 1.00 89.62 203 THR A C 1
ATOM 1509 O O . THR A 1 203 ? 2.012 9.560 -15.663 1.00 89.62 203 THR A O 1
ATOM 1512 N N . ASP A 1 204 ? 2.566 9.442 -17.839 1.00 91.44 204 ASP A N 1
ATOM 1513 C CA . ASP A 1 204 ? 1.893 8.189 -18.169 1.00 91.44 204 ASP A CA 1
ATOM 1514 C C . ASP A 1 204 ? 2.669 7.472 -19.285 1.00 91.44 204 ASP A C 1
ATOM 1516 O O . ASP A 1 204 ? 3.033 8.093 -20.284 1.00 91.44 204 ASP A O 1
ATOM 1520 N N . MET A 1 205 ? 2.934 6.177 -19.106 1.00 92.31 205 MET A N 1
ATOM 1521 C CA . MET A 1 205 ? 3.762 5.358 -19.996 1.00 92.31 205 MET A CA 1
ATOM 1522 C C . MET A 1 205 ? 3.217 3.943 -20.141 1.00 92.31 205 MET A C 1
ATOM 1524 O O . MET A 1 205 ? 2.613 3.378 -19.219 1.00 92.31 205 MET A O 1
ATOM 1528 N N . ALA A 1 206 ? 3.505 3.325 -21.287 1.00 92.38 206 ALA A N 1
ATOM 1529 C CA . ALA A 1 206 ? 3.328 1.890 -21.440 1.00 92.38 206 ALA A CA 1
ATOM 1530 C C . ALA A 1 206 ? 4.333 1.141 -20.552 1.00 92.38 206 ALA A C 1
ATOM 1532 O O . ALA A 1 206 ? 5.512 1.483 -20.485 1.00 92.38 206 ALA A O 1
ATOM 1533 N N . THR A 1 207 ? 3.902 0.061 -19.9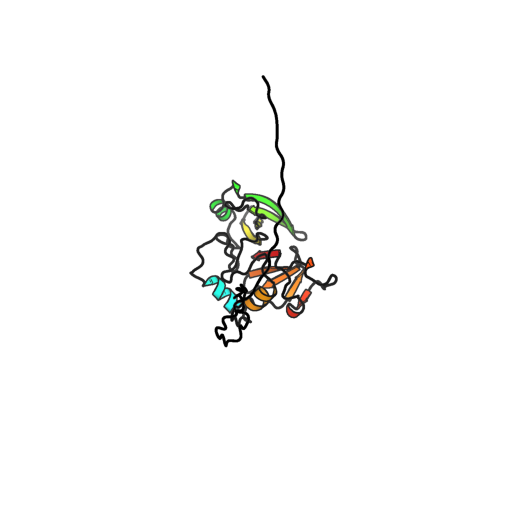00 1.00 91.19 207 THR A N 1
ATOM 1534 C CA . THR A 1 207 ? 4.795 -0.743 -19.040 1.00 91.19 207 THR A CA 1
ATOM 1535 C C . THR A 1 207 ? 5.919 -1.432 -19.814 1.00 91.19 207 THR A C 1
ATOM 1537 O O . THR A 1 207 ? 6.890 -1.873 -19.200 1.00 91.19 207 THR A O 1
ATOM 1540 N N . ALA A 1 208 ? 5.804 -1.541 -21.142 1.00 90.38 208 ALA A N 1
ATOM 1541 C CA . ALA A 1 208 ? 6.849 -2.039 -22.037 1.00 90.38 208 ALA A CA 1
ATOM 1542 C C . ALA A 1 208 ? 8.074 -1.108 -22.110 1.00 90.38 208 ALA A C 1
ATOM 1544 O O . ALA A 1 208 ? 9.182 -1.592 -22.313 1.00 90.38 208 ALA A O 1
ATOM 1545 N N . GLU A 1 209 ? 7.876 0.195 -21.897 1.00 90.81 209 GLU A N 1
ATOM 1546 C CA . GLU A 1 209 ? 8.921 1.230 -21.941 1.00 90.81 209 GLU A CA 1
ATOM 1547 C C . GLU A 1 209 ? 9.680 1.360 -20.612 1.00 90.81 209 GLU A C 1
ATOM 1549 O O . GLU A 1 209 ? 10.710 2.025 -20.535 1.00 90.81 209 GLU A O 1
ATOM 1554 N N . ILE A 1 210 ? 9.180 0.717 -19.555 1.00 92.31 210 ILE A N 1
ATOM 1555 C CA . ILE A 1 210 ? 9.825 0.700 -18.246 1.00 92.31 210 ILE A CA 1
ATOM 1556 C C . ILE A 1 210 ? 10.910 -0.383 -18.234 1.00 92.31 210 ILE A C 1
ATOM 1558 O O . ILE A 1 210 ? 10.600 -1.547 -18.533 1.00 92.31 210 ILE A O 1
ATOM 1562 N N . PRO A 1 211 ? 12.159 -0.052 -17.849 1.00 94.06 211 PRO A N 1
ATOM 1563 C CA . PRO A 1 211 ? 13.209 -1.045 -17.677 1.00 94.06 211 PRO A CA 1
ATOM 1564 C C . PRO A 1 211 ? 12.754 -2.194 -16.770 1.00 94.06 211 PRO A C 1
ATOM 1566 O O . PRO A 1 211 ? 12.203 -1.996 -15.689 1.00 94.06 211 PRO A O 1
ATOM 1569 N N . THR A 1 212 ? 13.007 -3.435 -17.182 1.00 93.50 212 THR A N 1
ATOM 1570 C CA . THR A 1 212 ? 12.579 -4.620 -16.415 1.00 93.50 212 THR A CA 1
ATOM 1571 C C . THR A 1 212 ? 13.217 -4.687 -15.026 1.00 93.50 212 THR A C 1
ATOM 1573 O O . THR A 1 212 ? 12.609 -5.219 -14.096 1.00 93.50 212 THR A O 1
ATOM 1576 N 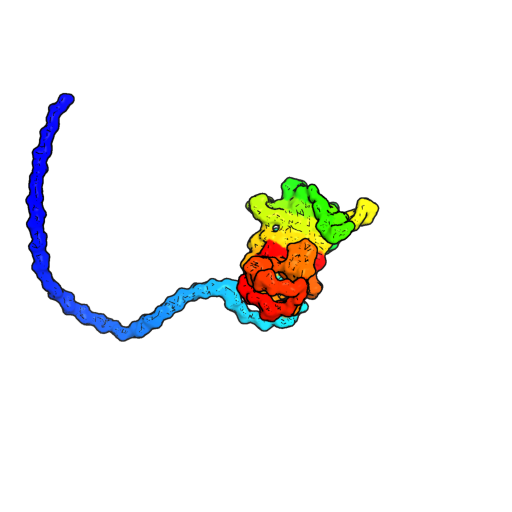N . ALA A 1 213 ? 14.418 -4.117 -14.888 1.00 94.31 213 ALA A N 1
ATOM 1577 C CA . ALA A 1 213 ? 15.178 -4.031 -13.647 1.00 94.31 213 ALA A CA 1
ATOM 1578 C C . ALA A 1 213 ? 14.732 -2.895 -12.707 1.00 94.31 213 ALA A C 1
ATOM 1580 O O . ALA A 1 213 ? 15.211 -2.856 -11.572 1.00 94.31 213 ALA A O 1
ATOM 1581 N N . THR A 1 214 ? 13.830 -1.997 -13.137 1.00 96.31 214 THR A N 1
ATOM 1582 C CA . THR A 1 214 ? 13.282 -0.933 -12.281 1.00 96.31 214 THR A CA 1
ATOM 1583 C C . THR A 1 214 ? 12.746 -1.534 -10.990 1.00 96.31 214 THR A C 1
ATOM 1585 O O . THR A 1 214 ? 11.988 -2.504 -11.014 1.00 96.31 214 THR A O 1
ATOM 1588 N N . ARG A 1 215 ? 13.158 -0.984 -9.849 1.00 96.56 215 ARG A N 1
ATOM 1589 C CA . ARG A 1 215 ? 12.785 -1.527 -8.542 1.00 96.56 215 ARG A CA 1
ATOM 1590 C C . ARG A 1 215 ? 11.416 -1.030 -8.107 1.00 96.56 215 ARG A C 1
ATOM 1592 O O . ARG A 1 215 ? 11.052 0.122 -8.337 1.00 96.56 215 ARG A O 1
ATOM 1599 N N . ILE A 1 216 ? 10.672 -1.904 -7.439 1.00 97.56 216 ILE A N 1
ATOM 1600 C CA . ILE A 1 216 ? 9.463 -1.527 -6.711 1.00 97.56 216 ILE A CA 1
ATOM 1601 C C . ILE A 1 216 ? 9.897 -0.892 -5.385 1.00 97.56 216 ILE A C 1
ATOM 1603 O O . ILE A 1 216 ? 10.526 -1.560 -4.568 1.00 97.56 216 ILE A O 1
ATOM 1607 N N . LYS A 1 217 ? 9.566 0.382 -5.155 1.00 97.31 217 LYS A N 1
ATOM 1608 C CA . LYS A 1 217 ? 9.858 1.097 -3.895 1.00 97.31 217 LYS A CA 1
ATOM 1609 C C . LYS A 1 217 ? 8.716 1.038 -2.880 1.00 97.31 217 LYS A C 1
ATOM 1611 O O . LYS A 1 217 ? 8.903 1.383 -1.720 1.00 97.31 217 LYS A O 1
ATOM 1616 N N . GLY A 1 218 ? 7.528 0.624 -3.315 1.00 97.88 218 GLY A N 1
ATOM 1617 C CA . GLY A 1 218 ? 6.362 0.534 -2.449 1.00 97.88 218 GLY A CA 1
ATOM 1618 C C . GLY A 1 218 ? 5.170 -0.154 -3.103 1.00 97.88 218 GLY A C 1
ATOM 1619 O O . GLY A 1 218 ? 5.130 -0.350 -4.319 1.00 97.88 218 GLY A O 1
ATOM 1620 N N . VAL A 1 219 ? 4.184 -0.502 -2.285 1.00 98.06 219 VAL A N 1
ATOM 1621 C CA . VAL A 1 219 ? 2.921 -1.120 -2.698 1.00 98.06 219 VAL A CA 1
ATOM 1622 C C . VAL A 1 219 ? 1.767 -0.340 -2.089 1.00 98.06 219 VAL A C 1
ATOM 1624 O O . VAL A 1 219 ? 1.818 0.046 -0.922 1.00 98.06 219 VAL A O 1
ATOM 1627 N N . ILE A 1 220 ? 0.719 -0.115 -2.875 1.00 97.69 220 ILE A N 1
ATOM 1628 C CA . ILE A 1 220 ? -0.514 0.527 -2.422 1.00 97.69 220 ILE A CA 1
ATOM 1629 C C . ILE A 1 220 ? -1.672 -0.439 -2.623 1.00 97.69 220 ILE A C 1
ATOM 1631 O O . ILE A 1 220 ? -1.888 -0.911 -3.735 1.00 97.69 220 ILE A O 1
ATOM 1635 N N . LEU A 1 221 ? -2.456 -0.672 -1.576 1.00 97.19 221 LEU A N 1
ATOM 1636 C CA . LEU A 1 221 ? -3.704 -1.437 -1.629 1.00 97.19 221 LEU A CA 1
ATOM 1637 C C . LEU A 1 221 ? -4.895 -0.475 -1.561 1.00 97.19 221 LEU A C 1
ATOM 1639 O O . LEU A 1 221 ? -4.846 0.468 -0.767 1.00 97.19 221 LEU A O 1
ATOM 1643 N N . PHE A 1 222 ? -5.947 -0.684 -2.362 1.00 93.44 222 PHE A N 1
ATOM 1644 C CA . PHE A 1 222 ? -7.111 0.224 -2.436 1.00 93.44 222 PHE A CA 1
ATOM 1645 C C . PHE A 1 222 ? -8.416 -0.466 -2.828 1.00 93.44 222 PHE A C 1
ATOM 1647 O O . PHE A 1 222 ? -8.393 -1.531 -3.460 1.00 93.44 222 PHE A O 1
#

pLDDT: mean 80.9, std 20.89, range [34.41, 98.62]

Organism: NCBI:txid1770526

Mean predicted aligned error: 12.99 Å

Foldseek 3Di:
DDDDDDDDDDDDDDDDDDDDDDDDDDDDDPDPPPPPPPPVQPDPDQALALQVLLCCLVPPPPDDLDQQEDHQQDRRVDHFFAFPVVVCVPAPPVQWDWDWDDFPNDIWTWTFGADPVCNPFGTWIFTWDDDPVVGITGHKIKFQGQSHATPSRDFFFDFVLSVCSSNNFFKWAQGSVGIWGDDPSRQKIFHWDCVQPPPDDDRMDTPVNRPRRTGGRIMMGD